Protein AF-M7THF7-F1 (afdb_monomer_lite)

InterPro domains:
  IPR000396 Cyclic-AMP phosphodiesterase, class-II [PF02112] (1-73)
  IPR000396 Cyclic-AMP phosphodiesterase, class-II [PR00388] (31-42)
  IPR000396 Cyclic-AMP phosphodiesterase, class-II [PR00388] (50-63)
  IPR000396 Cyclic-AMP phosphodiesterase, class-II [PTHR28283] (1-218)

Structure (mmCIF, N/CA/C/O backbone):
data_AF-M7THF7-F1
#
_entry.id   AF-M7THF7-F1
#
loop_
_atom_site.group_PDB
_atom_site.id
_atom_site.type_symbol
_atom_site.label_atom_id
_atom_site.label_alt_id
_atom_site.label_comp_id
_atom_site.label_asym_id
_atom_site.label_entity_id
_atom_site.label_seq_id
_atom_site.pdbx_PDB_ins_code
_atom_site.Cartn_x
_atom_site.Cartn_y
_atom_site.Cartn_z
_atom_site.occupancy
_atom_site.B_iso_or_equiv
_atom_site.auth_seq_id
_atom_site.auth_comp_id
_atom_site.auth_asym_id
_atom_site.auth_atom_id
_atom_site.pdbx_PDB_model_num
ATOM 1 N N . MET A 1 1 ? 6.824 2.406 8.261 1.00 83.06 1 MET A N 1
ATOM 2 C CA . MET A 1 1 ? 7.484 2.486 6.946 1.00 83.06 1 MET A CA 1
ATOM 3 C C . MET A 1 1 ? 7.967 1.092 6.619 1.00 83.06 1 MET A C 1
ATOM 5 O O . MET A 1 1 ? 8.574 0.477 7.488 1.00 83.06 1 MET A O 1
ATOM 9 N N . PHE A 1 2 ? 7.639 0.610 5.430 1.00 85.62 2 PHE A N 1
ATOM 10 C CA . PHE A 1 2 ? 8.023 -0.687 4.891 1.00 85.62 2 PHE A CA 1
ATOM 11 C C . PHE A 1 2 ? 9.020 -0.444 3.754 1.00 85.62 2 PHE A C 1
ATOM 13 O O . PHE A 1 2 ? 8.704 0.331 2.855 1.00 85.62 2 PHE A O 1
ATOM 20 N N . GLY A 1 3 ? 10.221 -1.024 3.851 1.00 80.44 3 GLY A N 1
ATOM 21 C CA . GLY A 1 3 ? 11.183 -1.087 2.737 1.00 80.44 3 GLY A CA 1
ATOM 22 C C . GLY A 1 3 ? 10.875 -2.294 1.850 1.00 80.44 3 GLY A C 1
ATOM 23 O O . GLY A 1 3 ? 9.695 -2.572 1.651 1.00 80.44 3 GLY A O 1
ATOM 24 N N . ASP A 1 4 ? 11.901 -3.043 1.431 1.00 84.50 4 ASP A N 1
ATOM 25 C CA . ASP A 1 4 ? 11.748 -4.313 0.706 1.00 84.50 4 ASP A CA 1
ATOM 26 C C . ASP A 1 4 ? 10.705 -5.221 1.389 1.00 84.50 4 ASP A C 1
ATOM 28 O O . ASP A 1 4 ? 10.916 -5.720 2.504 1.00 84.50 4 ASP A O 1
ATOM 32 N N . VAL A 1 5 ? 9.564 -5.412 0.722 1.00 90.25 5 VAL A N 1
ATOM 33 C CA . VAL A 1 5 ? 8.437 -6.233 1.177 1.00 90.25 5 VAL A CA 1
ATOM 34 C C . VAL A 1 5 ? 7.928 -7.087 0.024 1.00 90.25 5 VAL A C 1
ATOM 36 O O . VAL A 1 5 ? 7.675 -6.601 -1.077 1.00 90.25 5 VAL A O 1
ATOM 39 N N . GLU A 1 6 ? 7.728 -8.366 0.325 1.00 94.25 6 GLU A N 1
ATOM 40 C CA . GLU A 1 6 ? 7.111 -9.359 -0.549 1.00 94.25 6 GLU A CA 1
ATOM 41 C C . GLU A 1 6 ? 5.659 -9.606 -0.097 1.00 94.25 6 GLU A C 1
ATOM 43 O O . GLU A 1 6 ? 5.398 -9.541 1.110 1.00 94.25 6 GLU A O 1
ATOM 48 N N . PRO A 1 7 ? 4.710 -9.901 -1.008 1.00 95.69 7 PRO A N 1
ATOM 49 C CA . PRO A 1 7 ? 3.354 -10.246 -0.599 1.00 95.69 7 PRO A CA 1
ATOM 50 C C . PRO A 1 7 ? 3.332 -11.577 0.158 1.00 95.69 7 PRO A C 1
ATOM 52 O O . PRO A 1 7 ? 3.968 -12.552 -0.259 1.00 95.69 7 PRO A O 1
ATOM 55 N N . ASP A 1 8 ? 2.531 -11.659 1.221 1.00 96.44 8 ASP A N 1
ATOM 56 C CA . ASP A 1 8 ? 2.383 -12.889 2.007 1.00 96.44 8 ASP A CA 1
ATOM 57 C C . ASP A 1 8 ? 1.776 -14.026 1.158 1.00 96.44 8 ASP A C 1
ATOM 59 O O . ASP A 1 8 ? 2.008 -15.200 1.447 1.00 96.44 8 ASP A O 1
ATOM 63 N N . SER A 1 9 ? 1.038 -13.700 0.087 1.00 95.50 9 SER A N 1
ATOM 64 C CA . SER A 1 9 ? 0.423 -14.676 -0.825 1.00 95.50 9 SER A CA 1
ATOM 65 C C . SER A 1 9 ? 1.430 -15.465 -1.672 1.00 95.50 9 SER A C 1
ATOM 67 O O . SER A 1 9 ? 1.113 -16.574 -2.108 1.00 95.50 9 SER A O 1
ATOM 69 N N . ILE A 1 10 ? 2.644 -14.940 -1.879 1.00 94.44 10 ILE A N 1
ATOM 70 C CA . ILE A 1 10 ? 3.702 -15.605 -2.665 1.00 94.44 10 ILE A CA 1
ATOM 71 C C . ILE A 1 10 ? 4.984 -15.865 -1.868 1.00 94.44 10 ILE A C 1
ATOM 73 O O . ILE A 1 10 ? 5.843 -16.620 -2.329 1.00 94.44 10 ILE A O 1
ATOM 77 N N . SER A 1 11 ? 5.126 -15.265 -0.684 1.00 93.81 11 SER A N 1
ATOM 78 C CA . SER A 1 11 ? 6.324 -15.426 0.132 1.00 93.81 11 SER A CA 1
ATOM 79 C C . SER A 1 11 ? 6.451 -16.832 0.717 1.00 93.81 11 SER A C 1
ATOM 81 O O . SER A 1 11 ? 5.494 -17.426 1.214 1.00 93.81 11 SER A O 1
ATOM 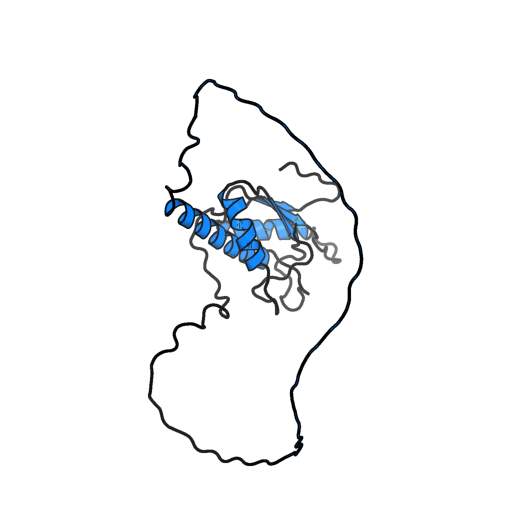83 N N . LEU A 1 12 ? 7.681 -17.351 0.756 1.00 92.94 12 LEU A N 1
ATOM 84 C CA . LEU A 1 12 ? 8.003 -18.600 1.461 1.00 92.94 12 LEU A CA 1
ATOM 85 C C . LEU A 1 12 ? 8.005 -18.438 2.990 1.00 92.94 12 LEU A C 1
ATOM 87 O O . LEU A 1 12 ? 8.023 -19.429 3.722 1.00 92.94 12 LEU A O 1
ATOM 91 N N . SER A 1 13 ? 8.038 -17.200 3.484 1.00 92.75 13 SER A N 1
ATOM 92 C CA . SER A 1 13 ? 8.027 -16.877 4.909 1.00 92.75 13 SER A CA 1
ATOM 93 C C . SER A 1 13 ? 7.119 -15.660 5.144 1.00 92.75 13 SER A C 1
ATOM 95 O O . SER A 1 13 ? 7.649 -14.587 5.451 1.00 92.75 13 SER A O 1
ATOM 97 N N . PRO A 1 14 ? 5.784 -15.817 5.044 1.00 94.50 14 PRO A N 1
ATOM 98 C CA . PRO A 1 14 ? 4.834 -14.718 5.209 1.00 94.50 14 PRO A CA 1
ATOM 99 C C . PRO A 1 14 ? 4.923 -14.114 6.615 1.00 94.50 14 PRO A C 1
ATOM 101 O O . PRO A 1 14 ? 5.028 -14.832 7.617 1.00 94.50 14 PRO A O 1
ATOM 104 N N . ARG A 1 15 ? 4.945 -12.782 6.692 1.00 94.94 15 ARG A N 1
ATOM 105 C CA . ARG A 1 15 ? 5.161 -12.008 7.928 1.00 94.94 15 ARG A CA 1
ATOM 106 C C . ARG A 1 15 ? 4.336 -10.728 7.998 1.00 94.94 15 ARG A C 1
ATOM 108 O O . ARG A 1 15 ? 4.246 -10.160 9.090 1.00 94.94 15 ARG A O 1
ATOM 115 N N . ASN A 1 16 ? 3.750 -10.271 6.896 1.00 96.31 16 ASN A N 1
ATOM 116 C CA . ASN A 1 16 ? 3.053 -8.991 6.845 1.00 96.31 16 ASN A CA 1
ATOM 117 C C . ASN A 1 16 ? 1.803 -9.005 7.728 1.00 96.31 16 ASN A C 1
ATOM 119 O O . ASN A 1 16 ? 1.574 -8.039 8.456 1.00 96.31 16 ASN A O 1
ATOM 123 N N . LEU A 1 17 ? 1.078 -10.130 7.788 1.00 97.00 17 LEU A N 1
ATOM 124 C CA . LEU A 1 17 ? -0.089 -10.298 8.664 1.00 97.00 17 LEU A CA 1
ATOM 125 C C . LEU A 1 17 ? 0.192 -9.910 10.125 1.00 97.00 17 LEU A C 1
ATOM 127 O O . LEU A 1 17 ? -0.620 -9.236 10.755 1.00 97.00 17 LEU A O 1
ATOM 131 N N . LEU A 1 18 ? 1.353 -10.289 10.668 1.00 96.81 18 LEU A N 1
ATOM 132 C CA . LEU A 1 18 ? 1.720 -9.954 12.050 1.00 96.81 18 LEU A CA 1
ATOM 133 C C . LEU A 1 18 ? 1.861 -8.439 12.247 1.00 96.81 18 LEU A C 1
ATOM 135 O O . LEU A 1 18 ? 1.527 -7.905 13.304 1.00 96.81 18 LEU A O 1
ATOM 139 N N . ILE A 1 19 ? 2.344 -7.742 11.220 1.00 97.06 19 ILE A N 1
ATOM 140 C CA . ILE A 1 19 ? 2.480 -6.288 11.230 1.00 97.06 19 ILE A CA 1
ATOM 141 C C . ILE A 1 19 ? 1.098 -5.639 11.111 1.00 97.06 19 ILE A C 1
ATOM 143 O O . ILE A 1 19 ? 0.814 -4.675 11.826 1.00 97.06 19 ILE A O 1
ATOM 147 N N . TRP A 1 20 ? 0.213 -6.190 10.276 1.00 97.75 20 TRP A N 1
ATOM 148 C CA . TRP A 1 20 ? -1.171 -5.732 10.146 1.00 97.75 20 TRP A CA 1
ATOM 149 C C . TRP A 1 20 ? -1.961 -5.882 11.443 1.00 97.75 20 TRP A C 1
ATOM 151 O O . TRP A 1 20 ? -2.640 -4.938 11.843 1.00 97.75 20 TRP A O 1
ATOM 161 N N . GLN A 1 21 ? -1.783 -6.986 12.165 1.00 97.88 21 GLN A N 1
ATOM 162 C CA . GLN A 1 21 ? -2.391 -7.200 13.481 1.00 97.88 21 GLN A CA 1
ATOM 163 C C . GLN A 1 21 ? -1.937 -6.170 14.526 1.00 97.88 21 GLN A C 1
ATOM 165 O O . GLN A 1 21 ? -2.746 -5.708 15.331 1.00 97.88 21 GLN A O 1
ATOM 170 N N . GLU A 1 22 ? -0.668 -5.754 14.499 1.00 97.31 22 GLU A N 1
ATOM 171 C CA . GLU A 1 22 ? -0.149 -4.712 15.399 1.00 97.31 22 GLU A CA 1
ATOM 172 C C . GLU A 1 22 ? -0.579 -3.294 14.968 1.00 97.3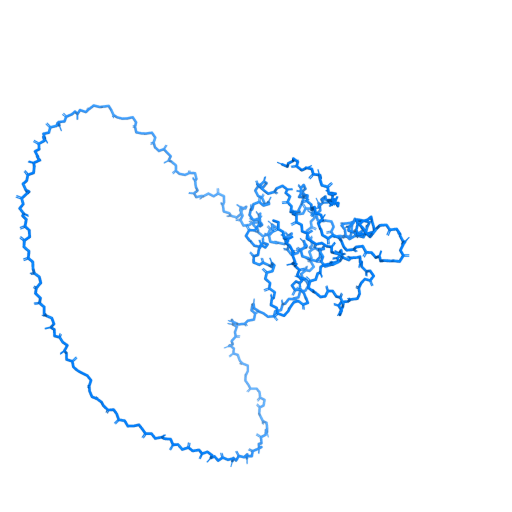1 22 GLU A C 1
ATOM 174 O O . GLU A 1 22 ? -0.809 -2.412 15.802 1.00 97.31 22 GLU A O 1
ATOM 179 N N . ALA A 1 23 ? -0.716 -3.049 13.662 1.00 97.50 23 ALA A N 1
ATOM 180 C CA . ALA A 1 23 ? -1.142 -1.759 13.122 1.00 97.50 23 ALA A CA 1
ATOM 181 C C . ALA A 1 23 ? -2.654 -1.522 13.271 1.00 97.50 23 ALA A C 1
ATOM 183 O O . ALA A 1 23 ? -3.078 -0.390 13.532 1.00 97.50 23 ALA A O 1
ATOM 184 N N . ALA A 1 24 ? -3.468 -2.573 13.145 1.00 98.06 24 ALA A N 1
ATOM 185 C CA . ALA A 1 24 ? -4.924 -2.492 13.087 1.00 98.06 24 ALA A CA 1
ATOM 186 C C . ALA A 1 24 ? -5.559 -1.721 14.262 1.00 98.06 24 ALA A C 1
ATOM 188 O O . ALA A 1 24 ? -6.371 -0.829 14.000 1.00 98.06 24 ALA A O 1
ATOM 189 N N . PRO A 1 25 ? -5.170 -1.926 15.540 1.00 97.69 25 PRO A N 1
ATOM 190 C CA . PRO A 1 25 ? -5.705 -1.135 16.648 1.00 97.69 25 PRO A CA 1
ATOM 191 C C . PRO A 1 25 ? -5.416 0.361 16.537 1.00 97.69 25 PRO A C 1
ATOM 193 O O . PRO A 1 25 ? -6.241 1.184 16.934 1.00 97.69 25 PRO A O 1
ATOM 196 N N . ARG A 1 26 ? -4.260 0.737 15.981 1.00 97.62 26 ARG A N 1
ATOM 197 C CA . ARG A 1 26 ? -3.889 2.146 15.807 1.00 97.62 26 ARG A CA 1
ATOM 198 C C . ARG A 1 26 ? -4.727 2.798 14.714 1.00 97.62 26 ARG A C 1
ATOM 200 O O . ARG A 1 26 ? -5.134 3.940 14.888 1.00 97.62 26 ARG A O 1
ATOM 207 N N . ILE A 1 27 ? -5.037 2.077 13.640 1.00 97.38 27 ILE A N 1
ATOM 208 C CA . ILE A 1 27 ? -5.928 2.557 12.572 1.00 97.38 27 ILE A CA 1
ATOM 209 C C . ILE A 1 27 ? -7.373 2.631 13.076 1.00 97.38 27 ILE A C 1
ATOM 211 O O . ILE A 1 27 ? -8.038 3.650 12.906 1.00 97.38 27 ILE A O 1
ATOM 215 N N . ALA A 1 28 ? -7.851 1.589 13.765 1.00 96.56 28 ALA A N 1
ATOM 216 C CA . ALA A 1 28 ? -9.201 1.538 14.323 1.00 96.56 28 ALA A CA 1
ATOM 217 C C . ALA A 1 28 ? -9.486 2.708 15.280 1.00 96.56 28 ALA A C 1
ATOM 219 O O . ALA A 1 28 ? -10.592 3.245 15.269 1.00 96.56 28 ALA A O 1
ATOM 220 N N . ASN A 1 29 ? -8.480 3.122 16.056 1.00 95.38 29 ASN A N 1
ATOM 221 C CA . ASN A 1 29 ? -8.561 4.243 16.994 1.00 95.38 29 ASN A CA 1
ATOM 222 C C . ASN A 1 29 ? -8.228 5.613 16.368 1.00 95.38 29 ASN A C 1
ATOM 224 O O . ASN A 1 29 ? -8.267 6.622 17.072 1.00 95.38 29 ASN A O 1
ATOM 228 N N . GLY A 1 30 ? -7.873 5.672 15.079 1.00 94.88 30 GLY A N 1
ATOM 229 C CA . GLY A 1 30 ? -7.489 6.915 14.398 1.00 94.88 30 GLY A CA 1
ATOM 230 C C . GLY A 1 30 ? -6.128 7.481 14.825 1.00 94.88 30 GLY A C 1
ATOM 231 O O . GLY A 1 30 ? -5.885 8.675 14.691 1.00 94.88 30 GLY A O 1
ATOM 232 N N . ASN A 1 31 ? -5.238 6.649 15.371 1.00 96.19 31 ASN A N 1
ATOM 233 C CA . ASN A 1 31 ? -3.882 7.027 15.785 1.00 96.19 31 ASN A CA 1
ATOM 234 C C . ASN A 1 31 ? -2.808 6.763 14.719 1.00 96.19 31 ASN A C 1
ATOM 236 O O . ASN A 1 31 ? -1.661 7.160 14.916 1.00 96.19 31 ASN A O 1
ATOM 240 N N . LEU A 1 32 ? -3.144 6.073 13.626 1.00 96.62 32 LEU A N 1
ATOM 241 C CA . LEU A 1 32 ? -2.259 5.870 12.481 1.00 96.62 32 LEU A CA 1
ATOM 242 C C . LEU A 1 32 ? -2.899 6.493 11.238 1.00 96.62 32 LEU A C 1
ATOM 244 O O . LEU A 1 32 ? -3.913 5.994 10.764 1.00 96.62 32 LEU A O 1
ATOM 248 N N . ALA A 1 33 ? -2.305 7.580 10.741 1.00 95.38 33 ALA A N 1
ATOM 249 C CA . ALA A 1 33 ? -2.836 8.350 9.613 1.00 95.38 33 ALA A CA 1
ATOM 250 C C . ALA A 1 33 ? -2.274 7.909 8.252 1.00 95.38 33 ALA A C 1
ATOM 252 O O . ALA A 1 33 ? -2.934 8.082 7.230 1.00 95.38 33 ALA A O 1
ATOM 253 N N . ALA A 1 34 ? -1.065 7.336 8.217 1.00 97.19 34 ALA A N 1
ATOM 254 C CA . ALA A 1 34 ? -0.453 6.915 6.963 1.00 97.19 34 ALA A CA 1
ATOM 255 C C . ALA A 1 34 ? 0.457 5.693 7.088 1.00 97.19 34 ALA A C 1
ATOM 257 O O . ALA A 1 34 ? 1.057 5.436 8.137 1.00 97.19 34 ALA A O 1
ATOM 258 N N . ILE A 1 35 ? 0.619 5.003 5.962 1.00 97.31 35 ILE A N 1
ATOM 259 C CA . ILE A 1 35 ? 1.580 3.928 5.742 1.00 97.31 35 ILE A CA 1
ATOM 260 C C . ILE A 1 35 ? 2.469 4.324 4.567 1.00 97.31 35 ILE A C 1
ATOM 262 O O . ILE A 1 35 ? 1.982 4.721 3.518 1.00 97.31 35 ILE A O 1
ATOM 266 N N . PHE A 1 36 ? 3.778 4.196 4.754 1.00 97.31 36 PHE A N 1
ATOM 267 C CA . PHE A 1 36 ? 4.765 4.316 3.683 1.00 97.31 36 PHE A CA 1
ATOM 268 C C . PHE A 1 36 ? 5.202 2.907 3.319 1.00 97.31 36 PHE A C 1
ATOM 270 O O . PHE A 1 36 ? 5.684 2.206 4.217 1.00 97.31 36 PHE A O 1
ATOM 277 N N . ILE A 1 37 ? 5.008 2.502 2.067 1.00 96.88 37 ILE A N 1
ATOM 278 C CA . ILE A 1 37 ? 5.242 1.131 1.609 1.00 96.88 37 ILE A CA 1
ATOM 279 C C . ILE A 1 37 ? 5.806 1.094 0.196 1.00 96.88 37 ILE A C 1
ATOM 281 O O . ILE A 1 37 ? 5.438 1.901 -0.657 1.00 96.88 37 ILE A O 1
ATOM 285 N N . GLU A 1 38 ? 6.742 0.182 -0.026 1.00 94.81 38 GLU A N 1
ATOM 286 C CA . GLU A 1 38 ? 7.339 -0.027 -1.332 1.00 94.81 38 GLU A CA 1
ATOM 287 C C . GLU A 1 38 ? 6.367 -0.718 -2.295 1.00 94.81 38 GLU A C 1
ATOM 289 O O . GLU A 1 38 ? 5.767 -1.734 -1.963 1.00 94.81 38 GLU A O 1
ATOM 294 N N . CYS A 1 39 ? 6.227 -0.168 -3.499 1.00 95.94 39 CYS A N 1
ATOM 295 C CA . CYS A 1 39 ? 5.554 -0.813 -4.625 1.00 95.94 39 CYS A CA 1
ATOM 296 C C . CYS A 1 39 ? 6.355 -0.475 -5.878 1.00 95.94 39 CYS A C 1
ATOM 298 O O . CYS A 1 39 ? 6.277 0.634 -6.407 1.00 95.94 39 CYS A O 1
ATOM 300 N N . SER A 1 40 ? 7.209 -1.408 -6.284 1.00 94.31 40 SER A N 1
ATOM 301 C CA . SER A 1 40 ? 8.321 -1.097 -7.180 1.00 94.31 40 SER A CA 1
ATOM 302 C C . SER A 1 40 ? 7.951 -1.223 -8.649 1.00 94.31 40 SER A C 1
ATOM 304 O O . SER A 1 40 ? 8.582 -0.580 -9.483 1.00 94.31 40 SER A O 1
ATOM 306 N N . TYR A 1 41 ? 6.963 -2.054 -8.974 1.00 95.19 41 TYR A N 1
ATOM 307 C CA . TYR A 1 41 ? 6.600 -2.387 -10.347 1.00 95.19 41 TYR A CA 1
ATOM 308 C C . TYR A 1 41 ? 5.104 -2.199 -10.581 1.00 95.19 41 TYR A C 1
ATOM 310 O O . TYR A 1 41 ? 4.314 -2.349 -9.658 1.00 95.19 41 TYR A O 1
ATOM 318 N N . ASP A 1 42 ? 4.720 -1.914 -11.821 1.00 95.75 42 ASP A N 1
ATOM 319 C CA . ASP A 1 42 ? 3.324 -1.950 -12.257 1.00 95.75 42 ASP A CA 1
ATOM 320 C C . ASP A 1 42 ? 2.836 -3.394 -12.468 1.00 95.75 42 ASP A C 1
ATOM 322 O O . ASP A 1 42 ? 3.625 -4.343 -12.552 1.00 95.75 42 ASP A O 1
ATOM 326 N N . ASP A 1 43 ? 1.531 -3.573 -12.630 1.00 96.44 43 ASP A N 1
ATOM 327 C CA . ASP A 1 43 ? 0.894 -4.877 -12.774 1.00 96.44 43 ASP A CA 1
ATOM 328 C C . ASP A 1 43 ? 1.209 -5.600 -14.092 1.00 96.44 43 ASP A C 1
ATOM 330 O O . ASP A 1 43 ? 0.801 -6.747 -14.262 1.00 96.44 43 ASP A O 1
ATOM 334 N N . SER A 1 44 ? 1.986 -5.033 -15.018 1.00 94.31 44 SER A N 1
ATOM 335 C CA . SER A 1 44 ? 2.544 -5.837 -16.119 1.00 94.31 44 SER A CA 1
ATOM 336 C C . SER A 1 44 ? 3.703 -6.744 -15.684 1.00 94.31 44 SER A C 1
ATOM 338 O O . SER A 1 44 ? 4.070 -7.658 -16.429 1.00 94.31 44 SER A O 1
ATOM 340 N N . GLN A 1 45 ? 4.283 -6.529 -14.497 1.00 94.50 45 GLN A N 1
ATOM 341 C CA . GLN A 1 45 ? 5.394 -7.340 -14.007 1.00 94.50 45 GLN A CA 1
ATOM 342 C C . GLN A 1 45 ? 4.918 -8.767 -13.667 1.00 94.50 45 GLN A C 1
ATOM 344 O O . GLN A 1 45 ? 3.944 -8.949 -12.923 1.00 94.50 45 GLN A O 1
ATOM 349 N N . PRO A 1 46 ? 5.584 -9.808 -14.199 1.00 94.38 46 PRO A N 1
ATOM 350 C CA . PRO A 1 46 ? 5.223 -11.183 -13.898 1.00 94.38 46 PRO A CA 1
ATOM 351 C C . PRO A 1 46 ? 5.751 -11.595 -12.516 1.00 94.38 46 PRO A C 1
ATOM 353 O O . PRO A 1 46 ? 6.800 -11.131 -12.063 1.00 94.38 46 PRO A O 1
ATOM 356 N N . VAL A 1 47 ? 5.013 -12.489 -11.852 1.00 93.00 47 VAL A N 1
ATOM 357 C CA . VAL A 1 47 ? 5.245 -12.886 -10.450 1.00 93.00 47 VAL A CA 1
ATOM 358 C C . VAL A 1 47 ? 6.645 -13.474 -10.231 1.00 93.00 47 VAL A C 1
ATOM 360 O O . VAL A 1 47 ? 7.308 -13.161 -9.247 1.00 93.00 47 VAL A O 1
ATOM 363 N N . ASP A 1 48 ? 7.144 -14.260 -11.187 1.00 92.88 48 ASP A N 1
ATOM 364 C CA . ASP A 1 48 ? 8.476 -14.885 -11.162 1.00 92.88 48 ASP A CA 1
ATOM 365 C C . ASP A 1 48 ? 9.640 -13.878 -11.246 1.00 92.88 48 ASP A C 1
ATOM 367 O O . ASP A 1 48 ? 10.796 -14.245 -11.030 1.00 92.88 48 ASP A O 1
ATOM 371 N N . ARG A 1 49 ? 9.348 -12.605 -11.542 1.00 92.62 49 ARG A N 1
ATOM 372 C CA . ARG A 1 49 ? 10.325 -11.512 -11.643 1.00 92.62 49 ARG A CA 1
ATOM 373 C C . ARG A 1 49 ? 10.045 -10.370 -10.671 1.00 92.62 49 ARG A C 1
ATOM 375 O O . ARG A 1 49 ? 10.529 -9.260 -10.892 1.00 92.62 49 ARG A O 1
ATOM 382 N N . LEU A 1 50 ? 9.269 -10.616 -9.617 1.00 91.44 50 LEU A N 1
ATOM 383 C CA . LEU A 1 50 ? 9.072 -9.638 -8.545 1.00 91.44 50 LEU A CA 1
ATOM 384 C C . LEU A 1 50 ? 10.299 -9.523 -7.646 1.00 91.44 50 LEU A C 1
ATOM 386 O O . LEU A 1 50 ? 10.600 -8.436 -7.168 1.00 91.44 50 LEU A O 1
ATOM 390 N N . PHE A 1 51 ? 11.025 -10.627 -7.435 1.00 89.50 51 PHE A N 1
ATOM 391 C CA . PHE A 1 51 ? 12.224 -10.675 -6.589 1.00 89.50 51 PHE A CA 1
ATOM 392 C C . PHE A 1 51 ? 12.004 -10.044 -5.201 1.00 89.50 51 PHE A C 1
ATOM 394 O O . PHE A 1 51 ? 12.832 -9.257 -4.752 1.00 89.50 51 PHE A O 1
ATOM 401 N N . GLY A 1 52 ? 10.872 -10.346 -4.555 1.00 90.50 52 GLY A N 1
ATOM 402 C CA . GLY A 1 52 ? 10.535 -9.826 -3.227 1.00 90.50 52 GLY A CA 1
ATOM 403 C C . GLY A 1 52 ? 10.008 -8.387 -3.193 1.00 90.50 52 GLY A C 1
ATOM 404 O O . GLY A 1 52 ? 10.188 -7.723 -2.180 1.00 90.50 52 GLY A O 1
ATOM 405 N N . HIS A 1 53 ? 9.400 -7.902 -4.281 1.00 93.88 53 HIS A N 1
ATOM 406 C CA . HIS A 1 53 ? 8.783 -6.570 -4.366 1.00 93.88 53 HIS A CA 1
ATOM 407 C C . HIS A 1 53 ? 7.277 -6.676 -4.647 1.00 93.88 53 HIS A C 1
ATOM 409 O O . HIS A 1 53 ? 6.801 -7.698 -5.149 1.00 93.88 53 HIS A O 1
ATOM 415 N N . LEU A 1 54 ? 6.539 -5.597 -4.383 1.00 95.44 54 LEU A N 1
ATOM 416 C CA . LEU A 1 54 ? 5.100 -5.498 -4.642 1.00 95.44 54 LEU A CA 1
ATOM 417 C C . LEU A 1 54 ? 4.784 -4.875 -6.015 1.00 95.44 54 LEU A C 1
ATOM 419 O O . LEU A 1 54 ? 5.535 -4.040 -6.527 1.00 95.44 54 LEU A O 1
ATOM 423 N N . THR A 1 55 ? 3.628 -5.265 -6.559 1.00 97.12 55 THR A N 1
ATOM 424 C CA . THR A 1 55 ? 2.875 -4.527 -7.593 1.00 97.12 55 THR A CA 1
ATOM 425 C C . THR A 1 55 ? 1.535 -4.061 -7.011 1.00 97.12 55 THR A C 1
ATOM 427 O O . THR A 1 55 ? 1.154 -4.557 -5.941 1.00 97.12 55 THR A O 1
ATOM 430 N N . PRO A 1 56 ? 0.794 -3.155 -7.679 1.00 98.00 56 PRO A N 1
ATOM 431 C CA . PRO A 1 56 ? -0.478 -2.638 -7.182 1.00 98.00 56 PRO A CA 1
ATOM 432 C C . PRO A 1 56 ? -1.459 -3.708 -6.717 1.00 98.00 56 PRO A C 1
ATOM 434 O O . PRO A 1 56 ? -1.949 -3.615 -5.591 1.00 98.00 56 PRO A O 1
ATOM 437 N N . ARG A 1 57 ? -1.666 -4.773 -7.504 1.00 97.62 57 ARG A N 1
ATOM 438 C CA . ARG A 1 57 ? -2.587 -5.854 -7.119 1.00 97.62 57 ARG A CA 1
ATOM 439 C C . ARG A 1 57 ? -2.230 -6.485 -5.769 1.00 97.62 57 ARG A C 1
ATOM 441 O O . ARG A 1 57 ? -3.098 -6.688 -4.925 1.00 97.62 57 ARG A O 1
ATOM 448 N N . PHE A 1 58 ? -0.941 -6.740 -5.536 1.00 97.88 58 PHE A N 1
ATOM 449 C CA . PHE A 1 58 ? -0.461 -7.368 -4.309 1.00 97.88 58 PHE A CA 1
ATOM 450 C C . PHE A 1 58 ? -0.484 -6.398 -3.133 1.00 97.88 58 PHE A C 1
ATOM 452 O O . PHE A 1 58 ? -0.798 -6.796 -2.016 1.00 97.88 58 PHE A O 1
ATOM 459 N N . LEU A 1 59 ? -0.199 -5.116 -3.373 1.00 97.88 59 LEU A N 1
ATOM 460 C CA . LEU A 1 59 ? -0.353 -4.100 -2.340 1.00 97.88 59 LEU A CA 1
ATOM 461 C C . LEU A 1 59 ? -1.816 -4.018 -1.876 1.0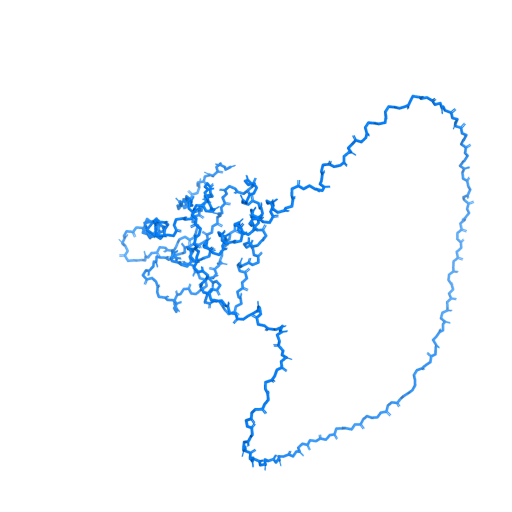0 97.88 59 LEU A C 1
ATOM 463 O O . LEU A 1 59 ? -2.073 -3.997 -0.674 1.00 97.88 59 LEU A O 1
ATOM 467 N N . VAL A 1 60 ? -2.784 -4.033 -2.796 1.00 98.06 60 VAL A N 1
ATOM 468 C CA . VAL A 1 60 ? -4.207 -4.026 -2.424 1.00 98.06 60 VAL A CA 1
ATOM 469 C C . VAL A 1 60 ? -4.640 -5.334 -1.750 1.00 98.06 60 VAL A C 1
ATOM 471 O O . VAL A 1 60 ? -5.442 -5.283 -0.818 1.00 98.06 60 VAL A O 1
ATOM 474 N N . GLU A 1 61 ? -4.096 -6.494 -2.131 1.00 97.56 61 GLU A N 1
ATOM 475 C CA . GLU A 1 61 ? -4.302 -7.752 -1.389 1.00 97.56 61 GLU A CA 1
ATOM 476 C C . GLU A 1 61 ? -3.878 -7.624 0.083 1.00 97.56 61 GLU A C 1
ATOM 478 O O . GLU A 1 61 ? -4.654 -7.955 0.983 1.00 97.56 61 GLU A O 1
ATOM 483 N N . GLU A 1 62 ? -2.693 -7.073 0.348 1.00 98.12 62 GLU A N 1
ATOM 484 C CA . GLU A 1 62 ? -2.209 -6.831 1.713 1.00 98.12 62 GLU A CA 1
ATOM 485 C C . GLU A 1 62 ? -3.096 -5.825 2.469 1.00 98.12 62 GLU A C 1
ATOM 487 O O . GLU A 1 62 ? -3.409 -6.015 3.648 1.00 98.12 62 GLU A O 1
ATOM 492 N N . LEU A 1 63 ? -3.575 -4.775 1.793 1.00 98.12 63 LEU A N 1
ATOM 493 C CA . LEU A 1 63 ? -4.492 -3.803 2.393 1.00 98.12 63 LEU A CA 1
ATOM 494 C C . LEU A 1 63 ? -5.876 -4.404 2.689 1.00 98.12 63 LEU A C 1
ATOM 496 O O . LEU A 1 63 ? -6.477 -4.048 3.702 1.00 98.12 63 LEU A O 1
ATOM 500 N N . LYS A 1 64 ? -6.372 -5.355 1.888 1.00 98.06 64 LYS A N 1
ATOM 501 C CA . LYS A 1 64 ? -7.595 -6.120 2.205 1.00 98.06 64 LYS A CA 1
ATOM 502 C C . LYS A 1 64 ? -7.423 -6.921 3.495 1.00 98.06 64 LYS A C 1
ATOM 504 O O . LYS A 1 64 ? -8.320 -6.923 4.337 1.00 98.06 64 LYS A O 1
ATOM 509 N N . VAL A 1 65 ? -6.260 -7.545 3.699 1.00 98.00 65 VAL A N 1
ATOM 510 C CA . VAL A 1 65 ? -5.943 -8.241 4.958 1.00 98.00 65 VAL A CA 1
ATOM 511 C C . VAL A 1 65 ? -5.933 -7.257 6.131 1.00 98.00 65 VAL A C 1
ATOM 513 O O . VAL A 1 65 ? -6.581 -7.503 7.150 1.00 98.00 65 VAL A O 1
ATOM 516 N N . LEU A 1 66 ? -5.276 -6.104 5.977 1.00 98.19 66 LEU A N 1
ATOM 517 C CA . LEU A 1 66 ? -5.284 -5.047 6.989 1.00 98.19 66 LEU A CA 1
ATOM 518 C C . LEU A 1 66 ? -6.706 -4.557 7.313 1.00 98.19 66 LEU A C 1
ATOM 520 O O . LEU A 1 66 ? -7.029 -4.332 8.479 1.00 98.19 66 LEU A O 1
ATOM 524 N N . ALA A 1 67 ? -7.565 -4.412 6.305 1.00 98.19 67 ALA A N 1
ATOM 525 C CA . ALA A 1 67 ? -8.954 -4.002 6.467 1.00 98.19 67 ALA A CA 1
ATOM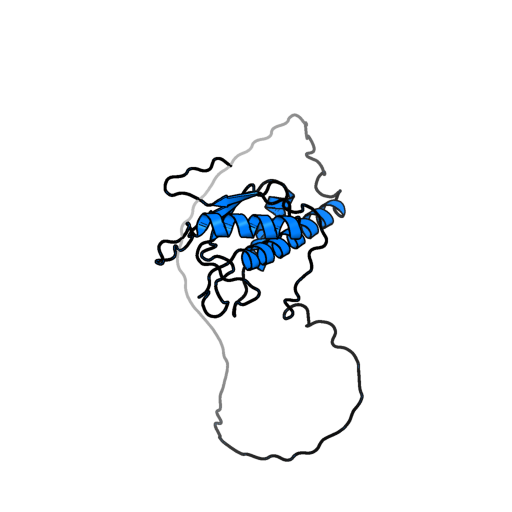 526 C C . ALA A 1 67 ? -9.750 -4.990 7.336 1.00 98.19 67 ALA A C 1
ATOM 528 O O . ALA A 1 67 ? -10.423 -4.562 8.277 1.00 98.19 67 ALA A O 1
ATOM 529 N N . VAL A 1 68 ? -9.599 -6.298 7.096 1.00 97.69 68 VAL A N 1
ATOM 530 C CA . VAL A 1 68 ? -10.208 -7.356 7.922 1.00 97.69 68 VAL A CA 1
ATOM 531 C C . VAL A 1 68 ? -9.749 -7.258 9.381 1.00 97.69 68 VAL A C 1
ATOM 533 O O . VAL A 1 68 ? -10.576 -7.297 10.295 1.00 97.69 68 VAL A O 1
ATOM 536 N N . GLU A 1 69 ? -8.449 -7.071 9.620 1.00 97.94 69 GLU A N 1
ATOM 537 C CA . GLU A 1 69 ? -7.904 -6.932 10.978 1.00 97.94 69 GLU A CA 1
ATOM 538 C C . GLU A 1 69 ? -8.438 -5.670 11.688 1.00 97.94 69 GLU A C 1
ATOM 540 O O . GLU A 1 69 ? -8.808 -5.708 12.866 1.00 97.94 69 GLU A O 1
ATOM 545 N N . VAL A 1 70 ? -8.564 -4.544 10.975 1.00 97.56 70 VAL A N 1
ATOM 546 C CA . VAL A 1 70 ? -9.144 -3.299 11.515 1.00 97.56 70 VAL A CA 1
ATOM 547 C C . VAL A 1 70 ? -10.614 -3.479 11.893 1.00 97.56 70 VAL A C 1
ATOM 549 O O . VAL A 1 70 ? -11.041 -3.024 12.962 1.00 97.56 70 VAL A O 1
ATOM 552 N N . GLU A 1 71 ? -11.401 -4.146 11.052 1.00 96.38 71 GLU A N 1
ATOM 553 C CA . GLU A 1 71 ? -12.803 -4.444 11.346 1.00 96.38 71 GLU A CA 1
ATOM 554 C C . GLU A 1 71 ? -12.950 -5.364 12.554 1.00 96.38 71 GLU A C 1
ATOM 556 O O . GLU A 1 71 ? -13.769 -5.079 13.433 1.00 96.38 71 GLU A O 1
ATOM 561 N N . ALA A 1 72 ? -12.121 -6.404 12.657 1.00 95.69 72 ALA A N 1
ATOM 562 C CA . ALA A 1 72 ? -12.114 -7.303 13.805 1.00 95.69 72 ALA A CA 1
ATOM 563 C C . ALA A 1 72 ? -11.866 -6.540 15.119 1.00 95.69 72 ALA A C 1
ATOM 565 O O . ALA A 1 72 ? -12.580 -6.744 16.109 1.00 95.69 72 ALA A O 1
ATOM 566 N N . VAL A 1 73 ? -10.920 -5.592 15.132 1.00 96.50 73 VAL A N 1
ATOM 567 C CA . VAL A 1 73 ? -10.659 -4.745 16.308 1.00 96.50 73 VAL A CA 1
ATOM 568 C C . VAL A 1 73 ? -11.851 -3.839 16.638 1.00 96.50 73 VAL A C 1
ATOM 570 O O . VAL A 1 73 ? -12.227 -3.715 17.810 1.00 96.50 73 VAL A O 1
ATOM 573 N N . ARG A 1 74 ? -12.483 -3.221 15.630 1.00 95.12 74 ARG A N 1
ATOM 574 C CA . ARG A 1 74 ? -13.681 -2.384 15.826 1.00 95.12 74 ARG A CA 1
ATOM 575 C C . ARG A 1 74 ? -14.864 -3.194 16.362 1.00 95.12 74 ARG A C 1
ATOM 577 O O . ARG A 1 74 ? -15.554 -2.738 17.267 1.00 95.12 74 ARG A O 1
ATOM 584 N N . GLN A 1 75 ? -15.081 -4.410 15.870 1.00 93.75 75 GLN A N 1
ATOM 585 C CA . GLN A 1 75 ? -16.135 -5.292 16.377 1.00 93.75 75 GLN A CA 1
ATOM 586 C C . GLN A 1 75 ? -15.857 -5.733 17.822 1.00 93.75 75 GLN A C 1
ATOM 588 O O . GLN A 1 75 ? -16.752 -5.709 18.670 1.00 93.75 75 GLN A O 1
ATOM 593 N N . ALA A 1 76 ? -14.605 -6.070 18.145 1.00 94.00 76 ALA A N 1
ATOM 594 C CA . ALA A 1 76 ? -14.214 -6.472 19.493 1.00 94.00 76 ALA A CA 1
ATOM 595 C C . ALA A 1 76 ? -14.390 -5.350 20.535 1.00 94.00 76 ALA A C 1
ATOM 597 O O . ALA A 1 76 ? -14.696 -5.638 21.698 1.00 94.00 76 ALA A O 1
ATOM 598 N N . SER A 1 77 ? -14.214 -4.081 20.147 1.00 91.25 77 SER A N 1
ATOM 599 C CA . SER A 1 77 ? -14.413 -2.935 21.044 1.00 91.25 77 SER A CA 1
ATOM 600 C C . SER A 1 77 ? -15.893 -2.654 21.328 1.00 91.25 77 SER A C 1
ATOM 602 O O . SER A 1 77 ? -16.233 -2.318 22.464 1.00 91.25 77 SER A O 1
ATOM 604 N N . LEU A 1 78 ? -16.787 -2.897 20.362 1.00 89.31 78 LEU A N 1
ATOM 605 C CA . LEU A 1 78 ? -18.241 -2.799 20.554 1.00 89.31 78 LEU A CA 1
ATOM 606 C C . LEU A 1 78 ? -18.779 -3.839 21.550 1.00 89.31 78 LEU A C 1
ATOM 608 O O . LEU A 1 78 ? -19.717 -3.555 22.291 1.00 89.31 78 LEU A O 1
ATOM 612 N N . ILE A 1 79 ? -18.170 -5.028 21.603 1.00 86.94 79 ILE A N 1
ATOM 613 C CA . ILE A 1 79 ? -18.579 -6.120 22.505 1.00 86.94 79 ILE A CA 1
ATOM 614 C C . ILE A 1 79 ? -18.057 -5.912 23.944 1.00 86.94 79 ILE A C 1
ATOM 616 O O . ILE A 1 79 ? -18.626 -6.457 24.890 1.00 86.94 79 ILE A O 1
ATOM 620 N N . LYS A 1 80 ? -17.014 -5.090 24.154 1.00 76.44 80 LYS A N 1
ATOM 621 C CA . LYS A 1 80 ? -16.396 -4.828 25.474 1.00 76.44 80 LYS A CA 1
ATOM 622 C C . LYS A 1 80 ? -16.649 -3.405 26.030 1.00 76.44 80 LYS A C 1
ATOM 624 O O . LYS A 1 80 ? -15.680 -2.734 26.393 1.00 76.44 80 LYS A O 1
ATOM 629 N N . PRO A 1 81 ? -17.891 -2.903 26.169 1.00 58.78 81 PRO A N 1
ATOM 630 C CA . PRO A 1 81 ? -18.091 -1.499 26.529 1.00 58.78 81 PRO A CA 1
ATOM 631 C C . PRO A 1 81 ? -17.840 -1.120 28.009 1.00 58.78 81 PRO A C 1
ATOM 633 O O . PRO A 1 81 ? -17.802 0.069 28.302 1.00 58.78 81 PRO A O 1
ATOM 636 N N . GLU A 1 82 ? -17.630 -2.035 28.969 1.00 56.78 82 GLU A N 1
ATOM 637 C CA . GLU A 1 82 ? -17.709 -1.677 30.408 1.00 56.78 82 GLU A CA 1
ATOM 638 C C . GLU A 1 82 ? -16.722 -2.429 31.331 1.00 56.78 82 GLU A C 1
ATOM 640 O O . GLU A 1 82 ? -17.098 -3.341 32.066 1.00 56.78 82 GLU A O 1
ATOM 645 N N . ALA A 1 83 ? -15.443 -2.035 31.363 1.00 58.09 83 ALA A N 1
ATOM 646 C CA . ALA A 1 83 ? -14.545 -2.438 32.464 1.00 58.09 83 ALA A CA 1
ATOM 647 C C . ALA A 1 83 ? -13.530 -1.368 32.908 1.00 58.09 83 ALA A C 1
ATOM 649 O O . ALA A 1 83 ? -13.040 -1.430 34.035 1.00 58.09 83 ALA A O 1
ATOM 650 N N . SER A 1 84 ? -13.232 -0.359 32.084 1.00 57.66 84 SER A N 1
ATOM 651 C CA . SER A 1 84 ? -12.178 0.629 32.371 1.00 57.66 84 SER A CA 1
ATOM 652 C C . SER A 1 84 ? -12.671 1.960 32.957 1.00 57.66 84 SER A C 1
ATOM 654 O O . SER A 1 84 ? -11.857 2.754 33.423 1.00 57.66 84 SER A O 1
ATOM 656 N N . LYS A 1 85 ? -13.986 2.200 33.063 1.00 55.56 85 LYS A N 1
ATOM 657 C CA . LYS A 1 85 ? -14.545 3.357 33.794 1.00 55.56 85 LYS A CA 1
ATOM 658 C C . LYS A 1 85 ? -14.860 3.017 35.258 1.00 55.56 85 LYS A C 1
ATOM 660 O O . LYS A 1 85 ? -15.976 3.213 35.729 1.00 55.56 85 LYS A O 1
ATOM 665 N N . LYS A 1 86 ? -13.886 2.523 36.032 1.00 49.69 86 LYS A N 1
ATOM 666 C CA . LYS A 1 86 ? -14.024 2.422 37.500 1.00 49.69 86 LYS A CA 1
ATOM 667 C C . LYS A 1 86 ? -12.963 3.240 38.240 1.00 49.69 86 LYS A C 1
ATOM 669 O O . LYS A 1 86 ? -11.898 2.755 38.585 1.00 49.69 86 LYS A O 1
ATOM 674 N N . ARG A 1 87 ? -13.400 4.459 38.587 1.00 54.59 87 ARG A N 1
ATOM 675 C CA . ARG A 1 87 ? -13.133 5.195 39.836 1.00 54.59 87 ARG A CA 1
ATOM 676 C C . ARG A 1 87 ? -11.686 5.635 40.094 1.00 54.59 87 ARG A C 1
ATOM 678 O O . ARG A 1 87 ? -10.971 5.014 40.875 1.00 54.59 87 ARG A O 1
ATOM 685 N N . LYS A 1 88 ? -11.362 6.857 39.661 1.00 51.41 88 LYS A N 1
ATOM 686 C CA . LYS A 1 88 ? -10.600 7.758 40.536 1.00 51.41 88 LYS A CA 1
ATOM 687 C C . LYS A 1 88 ? -11.544 8.143 41.683 1.00 51.41 88 LYS A C 1
ATOM 689 O O . LYS A 1 88 ? -12.433 8.965 41.502 1.00 51.41 88 LYS A O 1
ATOM 694 N N . ARG A 1 89 ? -11.453 7.439 42.818 1.00 47.78 89 ARG A N 1
ATOM 695 C CA . ARG A 1 89 ? -12.013 7.941 44.081 1.00 47.78 89 ARG A CA 1
ATOM 696 C C . ARG A 1 89 ? -11.230 9.207 44.407 1.00 47.78 89 ARG A C 1
ATOM 698 O O . ARG A 1 89 ? -10.036 9.095 44.678 1.00 47.78 89 ARG A O 1
ATOM 705 N N . ASP A 1 90 ? -11.892 10.356 44.400 1.00 50.75 90 ASP A N 1
ATOM 706 C CA . ASP A 1 90 ? -11.464 11.438 45.278 1.00 50.75 90 ASP A CA 1
ATOM 707 C C . ASP A 1 90 ? -11.503 10.898 46.706 1.00 50.75 90 ASP A C 1
ATOM 709 O O . ASP A 1 90 ? -12.512 10.361 47.173 1.00 50.75 90 ASP A O 1
ATOM 713 N N . ARG A 1 91 ? -10.348 10.949 47.360 1.00 48.78 91 ARG A N 1
ATOM 714 C CA . ARG A 1 91 ? -10.242 10.915 48.811 1.00 48.78 91 ARG A CA 1
ATOM 715 C C . ARG A 1 91 ? -9.783 12.309 49.205 1.00 48.78 91 ARG A C 1
ATOM 717 O O . ARG A 1 91 ? -8.584 12.544 49.283 1.00 48.78 91 ARG A O 1
ATOM 724 N N . ASP A 1 92 ? -10.744 13.196 49.413 1.00 53.47 92 ASP A N 1
ATOM 725 C CA . ASP A 1 92 ? -10.574 14.262 50.390 1.00 53.47 92 ASP A CA 1
ATOM 726 C C . ASP A 1 92 ? -10.808 13.631 51.765 1.00 53.47 92 ASP A C 1
ATOM 728 O O . ASP A 1 92 ? -11.912 13.176 52.065 1.00 53.47 92 ASP A O 1
ATOM 732 N N . ASP A 1 93 ? -9.750 13.535 52.566 1.00 53.88 93 ASP A N 1
ATOM 733 C CA . ASP A 1 93 ? -9.869 13.528 54.021 1.00 53.88 93 ASP A CA 1
ATOM 734 C C . ASP A 1 93 ? -8.619 14.173 54.623 1.00 53.88 93 ASP A C 1
ATOM 736 O O . ASP A 1 93 ? -7.476 13.846 54.289 1.00 53.88 93 ASP A O 1
ATOM 740 N N . ASP A 1 94 ? -8.900 15.159 55.457 1.00 45.50 94 ASP A N 1
ATOM 741 C CA . ASP A 1 94 ? -8.024 16.194 55.966 1.00 45.50 94 ASP A CA 1
ATOM 742 C C . ASP A 1 94 ? -7.461 15.764 57.334 1.00 45.50 94 ASP A C 1
ATOM 744 O O . ASP A 1 94 ? -8.202 15.363 58.226 1.00 45.50 94 ASP A O 1
ATOM 748 N N . GLY A 1 95 ? -6.138 15.867 57.502 1.00 43.12 95 GLY A N 1
ATOM 749 C CA . GLY A 1 95 ? -5.456 16.043 58.792 1.00 43.12 95 GLY A CA 1
ATOM 750 C C . GLY A 1 95 ? -5.479 14.914 59.844 1.00 43.12 95 GLY A C 1
ATOM 751 O O . GLY A 1 95 ? -6.443 14.750 60.578 1.00 43.12 95 GLY A O 1
ATOM 752 N N . LYS A 1 96 ? -4.308 14.313 60.129 1.00 41.91 96 LYS A N 1
ATOM 753 C CA . LYS A 1 96 ? -3.489 14.643 61.328 1.00 41.91 96 LYS A CA 1
ATOM 754 C C . LYS A 1 96 ? -2.174 13.851 61.371 1.00 41.91 96 LYS A C 1
ATOM 756 O O . LYS A 1 96 ? -2.130 12.643 61.175 1.00 41.91 96 LYS A O 1
ATOM 761 N N . ALA A 1 97 ? -1.098 14.570 61.669 1.00 42.75 97 ALA A N 1
ATOM 762 C CA . ALA A 1 97 ? 0.271 14.091 61.813 1.00 42.75 97 ALA A CA 1
ATOM 763 C C . ALA A 1 97 ? 0.498 13.233 63.068 1.00 42.75 97 ALA A C 1
ATOM 765 O O . ALA A 1 97 ? -0.038 13.591 64.109 1.00 42.75 97 ALA A O 1
ATOM 766 N N . ILE A 1 98 ? 1.418 12.256 62.998 1.00 43.34 98 ILE A N 1
ATOM 767 C CA . ILE A 1 98 ? 2.511 12.064 63.977 1.00 43.34 98 ILE A CA 1
ATOM 768 C C . ILE A 1 98 ? 3.759 11.555 63.231 1.00 43.34 98 ILE A C 1
ATOM 770 O O . ILE A 1 98 ? 3.746 10.513 62.582 1.00 43.34 98 ILE A O 1
ATOM 774 N N . ARG A 1 99 ? 4.846 12.326 63.338 1.00 45.00 99 ARG A N 1
ATOM 775 C CA . ARG A 1 99 ? 6.222 11.983 62.953 1.00 45.00 99 ARG A CA 1
ATOM 776 C C . ARG A 1 99 ? 6.948 11.443 64.186 1.00 45.00 99 ARG A C 1
ATOM 778 O O . ARG A 1 99 ? 6.929 12.133 65.198 1.00 45.00 99 ARG A O 1
ATOM 785 N N . ILE A 1 100 ? 7.676 10.329 64.073 1.00 43.28 100 ILE A N 1
ATOM 786 C CA . ILE A 1 100 ? 8.874 10.063 64.893 1.00 43.28 100 ILE A CA 1
ATOM 787 C C . ILE A 1 100 ? 9.944 9.400 63.998 1.00 43.28 100 ILE A C 1
ATOM 789 O O . ILE A 1 100 ? 9.629 8.412 63.336 1.00 43.28 100 ILE A O 1
ATOM 793 N N . PRO A 1 101 ? 11.181 9.936 63.930 1.00 49.81 101 PRO A N 1
ATOM 794 C CA . PRO A 1 101 ? 12.277 9.404 63.120 1.00 49.81 101 PRO A CA 1
ATOM 795 C C . PRO A 1 101 ? 13.315 8.654 63.973 1.00 49.81 101 PRO A C 1
ATOM 797 O O . PRO A 1 101 ? 13.633 9.102 65.072 1.00 49.81 101 PRO A O 1
ATOM 800 N N . THR A 1 102 ? 13.954 7.600 63.452 1.00 34.56 102 THR A N 1
ATOM 801 C CA . THR A 1 102 ? 15.346 7.264 63.828 1.00 34.56 102 THR A CA 1
ATOM 802 C C . THR A 1 102 ? 16.025 6.431 62.735 1.00 34.56 102 THR A C 1
ATOM 804 O O . THR A 1 102 ? 15.423 5.541 62.142 1.00 34.56 102 THR A O 1
ATOM 807 N N . ARG A 1 103 ? 17.276 6.786 62.438 1.00 44.38 103 ARG A N 1
ATOM 808 C CA . ARG A 1 103 ? 18.189 6.230 61.422 1.00 44.38 103 ARG A CA 1
ATOM 809 C C . ARG A 1 103 ? 19.445 5.686 62.177 1.00 44.38 103 ARG A C 1
ATOM 811 O O . ARG A 1 103 ? 19.429 5.715 63.403 1.00 44.38 103 ARG A O 1
ATOM 818 N N . PRO A 1 104 ? 20.536 5.252 61.518 1.00 50.81 104 PRO A N 1
ATOM 819 C CA . PRO A 1 104 ? 20.969 3.863 61.300 1.00 50.81 104 PRO A CA 1
ATOM 820 C C . PRO A 1 104 ? 22.256 3.453 62.078 1.00 50.81 104 PRO A C 1
ATOM 822 O O . PRO A 1 104 ? 22.931 4.303 62.644 1.00 50.81 104 PRO A O 1
ATOM 825 N N . SER A 1 105 ? 22.656 2.176 62.011 1.00 37.06 105 SER A N 1
ATOM 826 C CA . SER A 1 105 ? 24.046 1.694 62.223 1.00 37.06 105 SER A CA 1
ATOM 827 C C . SER A 1 105 ? 24.237 0.495 61.278 1.00 37.06 105 SER A C 1
ATOM 829 O O . SER A 1 105 ? 23.427 -0.423 61.334 1.00 37.06 105 SER A O 1
ATOM 831 N N . LEU A 1 106 ? 25.003 0.567 60.180 1.00 43.62 106 LEU A N 1
ATOM 832 C CA . LEU A 1 106 ? 26.465 0.417 60.078 1.00 43.62 106 LEU A CA 1
ATOM 833 C C . LEU A 1 106 ? 26.984 -0.746 60.926 1.00 43.62 106 LEU A C 1
ATOM 835 O O . LEU A 1 106 ? 27.073 -0.588 62.136 1.00 43.62 106 LEU A O 1
ATOM 839 N N . ASP A 1 107 ? 27.283 -1.870 60.265 1.00 43.41 107 ASP A N 1
ATOM 840 C CA . ASP A 1 107 ? 28.527 -2.622 60.447 1.00 43.41 107 ASP A CA 1
ATOM 841 C C . ASP A 1 107 ? 28.813 -3.506 59.216 1.00 43.41 107 ASP A C 1
ATOM 843 O O . ASP A 1 107 ? 27.911 -3.973 58.517 1.00 43.41 107 ASP A O 1
ATOM 847 N N . ASP A 1 108 ? 30.107 -3.599 58.934 1.00 37.41 108 ASP A N 1
ATOM 848 C CA . ASP A 1 108 ? 30.805 -3.975 57.703 1.00 37.41 108 ASP A CA 1
ATOM 849 C C . ASP A 1 108 ? 31.133 -5.492 57.644 1.00 37.41 108 ASP A C 1
ATOM 851 O O . ASP A 1 108 ? 31.064 -6.196 58.650 1.00 37.41 108 ASP A O 1
ATOM 855 N N . ALA A 1 109 ? 31.448 -6.004 56.448 1.00 41.53 109 ALA A N 1
ATOM 856 C CA . ALA A 1 109 ? 31.605 -7.426 56.054 1.00 41.53 109 ALA A CA 1
ATOM 857 C C . ALA A 1 109 ? 32.877 -8.119 56.666 1.00 41.53 109 ALA A C 1
ATOM 859 O O . ALA A 1 109 ? 33.591 -7.413 57.377 1.00 41.53 109 ALA A O 1
ATOM 860 N N . PRO A 1 110 ? 33.273 -9.418 56.418 1.00 50.25 110 PRO A N 1
ATOM 861 C CA . PRO A 1 110 ? 33.298 -10.115 55.108 1.00 50.25 110 PRO A CA 1
ATOM 862 C C . PRO A 1 110 ? 33.239 -11.690 55.079 1.00 50.25 110 PRO A C 1
ATOM 864 O O . PRO A 1 110 ? 33.107 -12.364 56.092 1.00 50.25 110 PRO A O 1
ATOM 867 N N . VAL A 1 111 ? 33.416 -12.237 53.857 1.00 38.34 111 VAL A N 1
ATOM 868 C CA . VAL A 1 111 ? 33.891 -13.580 53.395 1.00 38.34 111 VAL A CA 1
ATOM 869 C C . VAL A 1 111 ? 32.977 -14.836 53.302 1.00 38.34 111 VAL A C 1
ATOM 871 O O . VAL A 1 111 ? 32.448 -15.366 54.269 1.00 38.34 111 VAL A O 1
ATOM 874 N N . SER A 1 112 ? 32.923 -15.383 52.073 1.00 40.19 112 SER A N 1
ATOM 875 C CA . SER A 1 112 ? 32.578 -16.773 51.666 1.00 40.19 112 SER A CA 1
ATOM 876 C C . SER A 1 112 ? 33.691 -17.767 52.091 1.00 40.19 112 SER A C 1
ATOM 878 O O . SER A 1 112 ? 34.810 -17.270 52.255 1.00 40.19 112 SER A O 1
ATOM 880 N N . PRO A 1 113 ? 33.527 -19.126 52.181 1.00 46.25 113 PRO A N 1
ATOM 881 C CA . PRO A 1 113 ? 33.177 -19.986 51.020 1.00 46.25 113 PRO A CA 1
ATOM 882 C C . PRO A 1 113 ? 32.576 -21.416 51.288 1.00 46.25 113 PRO A C 1
ATOM 884 O O . PRO A 1 113 ? 32.510 -21.888 52.416 1.00 46.25 113 PRO A O 1
ATOM 887 N N . LYS A 1 114 ? 32.310 -22.145 50.178 1.00 34.28 114 LYS A N 1
ATOM 888 C CA . LYS A 1 114 ? 32.368 -23.626 49.936 1.00 34.28 114 LYS A CA 1
ATOM 889 C C . LYS A 1 114 ? 31.078 -24.488 49.863 1.00 34.28 114 LYS A C 1
ATOM 891 O O . LYS A 1 114 ? 30.518 -24.909 50.860 1.00 34.28 114 LYS A O 1
ATOM 896 N N . THR A 1 115 ? 30.749 -24.840 48.607 1.00 41.00 115 THR A N 1
ATOM 897 C CA . THR A 1 115 ? 30.495 -26.173 47.987 1.00 41.00 115 THR A CA 1
ATOM 898 C C . THR A 1 115 ? 29.951 -27.345 48.824 1.00 41.00 115 THR A C 1
ATOM 900 O O . THR A 1 115 ? 30.543 -27.728 49.826 1.00 41.00 115 THR A O 1
ATOM 903 N N . THR A 1 116 ? 28.931 -28.043 48.299 1.00 39.09 116 THR A N 1
ATOM 904 C CA . THR A 1 116 ? 29.017 -29.486 47.959 1.00 39.09 116 THR A CA 1
ATOM 905 C C . THR A 1 116 ? 27.792 -29.989 47.173 1.00 39.09 116 THR A C 1
ATOM 907 O O . THR A 1 116 ? 26.648 -29.652 47.455 1.00 39.09 116 THR A O 1
ATOM 910 N N . ARG A 1 117 ? 28.078 -30.820 46.164 1.00 42.22 117 ARG A N 1
ATOM 911 C CA . ARG A 1 117 ? 27.191 -31.629 45.304 1.00 42.22 117 ARG A CA 1
ATOM 912 C C . ARG A 1 117 ? 27.262 -33.091 45.769 1.00 42.22 117 ARG A C 1
ATOM 914 O O . ARG A 1 117 ? 28.344 -33.495 46.192 1.00 42.22 117 ARG A O 1
ATOM 921 N N . PRO A 1 118 ? 26.212 -33.913 45.575 1.00 54.75 118 PRO A N 1
ATOM 922 C CA . PRO A 1 118 ? 26.446 -35.323 45.212 1.00 54.75 118 PRO A CA 1
ATOM 923 C C . PRO A 1 118 ? 25.405 -35.826 44.151 1.00 54.75 118 PRO A C 1
ATOM 925 O O . PRO A 1 118 ? 24.719 -34.994 43.559 1.00 54.75 118 PRO A O 1
ATOM 928 N N . PRO A 1 119 ? 25.380 -37.108 43.718 1.00 46.84 119 PRO A N 1
ATOM 929 C CA . PRO A 1 119 ? 25.900 -37.485 42.399 1.00 46.84 119 PRO A CA 1
ATOM 930 C C . PRO A 1 119 ? 24.892 -38.229 41.489 1.00 46.84 119 PRO A C 1
ATOM 932 O O . PRO A 1 119 ? 23.895 -38.784 41.937 1.00 46.84 119 PRO A O 1
ATOM 935 N N . ARG A 1 120 ? 25.226 -38.312 40.192 1.00 45.25 120 ARG A N 1
ATOM 936 C CA . ARG A 1 120 ? 24.794 -39.390 39.280 1.00 45.25 120 ARG A CA 1
ATOM 937 C C . ARG A 1 120 ? 25.928 -40.414 39.152 1.00 45.25 120 ARG A C 1
ATOM 939 O O . ARG A 1 120 ? 27.086 -40.000 39.097 1.00 45.25 120 ARG A O 1
ATOM 946 N N . PRO A 1 121 ? 25.593 -41.693 38.962 1.00 50.44 121 PRO A N 1
ATOM 947 C CA . PRO A 1 121 ? 26.259 -42.572 37.991 1.00 50.44 121 PRO A CA 1
ATOM 948 C C . PRO A 1 121 ? 25.195 -43.220 37.076 1.00 50.44 121 PRO A C 1
ATOM 950 O O . PRO A 1 121 ? 24.054 -43.374 37.492 1.00 50.44 121 PRO A O 1
ATOM 953 N N . GLY A 1 122 ? 25.394 -43.620 35.822 1.00 34.97 122 GLY A N 1
ATOM 954 C CA . GLY A 1 122 ? 26.529 -43.824 34.913 1.00 34.97 122 GLY A CA 1
ATOM 955 C C . GLY A 1 122 ? 25.984 -44.798 33.842 1.00 34.97 122 GLY A C 1
ATOM 956 O O . GLY A 1 122 ? 25.352 -45.779 34.206 1.00 34.97 122 GLY A O 1
ATOM 957 N N . SER A 1 123 ? 25.892 -44.389 32.573 1.00 39.03 123 SER A N 1
ATOM 958 C CA . SER A 1 123 ? 26.762 -44.795 31.447 1.00 39.03 123 SER A CA 1
ATOM 959 C C . SER A 1 123 ? 26.485 -46.173 30.825 1.00 39.03 123 SER A C 1
ATOM 961 O O . SER A 1 123 ? 26.673 -47.185 31.485 1.00 39.03 123 SER A O 1
ATOM 963 N N . ALA A 1 124 ? 26.155 -46.166 29.523 1.00 36.62 124 ALA A N 1
ATOM 964 C CA . ALA A 1 124 ? 26.712 -46.981 28.418 1.00 36.62 124 ALA A CA 1
ATOM 965 C C . ALA A 1 124 ? 25.681 -46.994 27.262 1.00 36.62 124 ALA A C 1
ATOM 967 O O . ALA A 1 124 ? 24.553 -47.426 27.456 1.00 36.62 124 ALA A O 1
ATOM 968 N N . SER A 1 125 ? 25.905 -46.303 26.140 1.00 35.41 125 SER A N 1
ATOM 969 C CA . SER A 1 125 ? 26.750 -46.686 24.988 1.00 35.41 125 SER A CA 1
ATOM 970 C C . SER A 1 125 ? 26.181 -47.856 24.178 1.00 35.41 125 SER A C 1
ATOM 972 O O . SER A 1 125 ? 26.121 -48.974 24.673 1.00 35.41 125 SER A O 1
ATOM 974 N N . GLY A 1 126 ? 25.854 -47.610 22.904 1.00 32.94 126 GLY A N 1
ATOM 975 C CA . GLY A 1 126 ? 25.496 -48.663 21.949 1.00 32.94 126 GLY A CA 1
ATOM 976 C C . GLY A 1 126 ? 25.074 -48.125 20.582 1.00 32.94 126 GLY A C 1
ATOM 977 O O . GLY A 1 126 ? 23.892 -47.954 20.318 1.00 32.94 126 GLY A O 1
ATOM 978 N N . ILE A 1 127 ? 26.057 -47.851 19.727 1.00 39.09 127 ILE A N 1
ATOM 979 C CA . ILE A 1 127 ? 25.911 -47.619 18.283 1.00 39.09 127 ILE A CA 1
ATOM 980 C C . ILE A 1 127 ? 25.579 -48.957 17.605 1.00 39.09 127 ILE A C 1
ATOM 982 O O . ILE A 1 127 ? 26.281 -49.931 17.861 1.00 39.09 127 ILE A O 1
ATOM 986 N N . SER A 1 128 ? 24.608 -49.005 16.688 1.00 35.34 128 SER A N 1
ATOM 987 C CA . SER A 1 128 ? 24.699 -49.866 15.496 1.00 35.34 128 SER A CA 1
ATOM 988 C C . SER A 1 128 ? 23.703 -49.459 14.407 1.00 35.34 128 SER A C 1
ATOM 990 O O . SER A 1 128 ? 22.679 -48.829 14.653 1.00 35.34 128 SER A O 1
ATOM 992 N N . ASN A 1 129 ? 24.116 -49.781 13.190 1.00 34.91 129 ASN A N 1
ATOM 993 C CA . ASN A 1 129 ? 23.656 -49.347 11.883 1.00 34.91 129 ASN A CA 1
ATOM 994 C C . ASN A 1 129 ? 22.801 -50.450 11.225 1.00 34.91 129 ASN A C 1
ATOM 996 O O . ASN A 1 129 ? 23.058 -51.622 11.476 1.00 34.91 129 ASN A O 1
ATOM 1000 N N . TYR A 1 130 ? 21.938 -50.050 10.281 1.00 32.84 130 TYR A N 1
ATOM 1001 C CA . TYR A 1 130 ? 21.330 -50.847 9.195 1.00 32.84 130 TYR A CA 1
ATOM 1002 C C . TYR A 1 130 ? 20.394 -52.016 9.557 1.00 32.84 130 TYR A C 1
ATOM 1004 O O . TYR A 1 130 ? 20.819 -53.012 10.129 1.00 32.84 130 TYR A O 1
ATOM 1012 N N . SER A 1 131 ? 19.160 -51.973 9.035 1.00 32.44 131 SER A N 1
ATOM 1013 C CA . SER A 1 131 ? 18.627 -53.012 8.129 1.00 32.44 131 SER A CA 1
ATOM 1014 C C . SER A 1 131 ? 17.300 -52.581 7.495 1.00 32.44 131 SER A C 1
ATOM 1016 O O . SER A 1 131 ? 16.401 -52.063 8.150 1.00 32.44 131 SER A O 1
ATOM 1018 N N . PHE A 1 132 ? 17.253 -52.782 6.184 1.00 33.03 132 PHE A N 1
ATOM 1019 C CA . PHE A 1 132 ? 16.126 -52.669 5.270 1.00 33.03 132 PHE A CA 1
ATOM 1020 C C . PHE A 1 132 ? 15.160 -53.831 5.514 1.00 33.03 132 PHE A C 1
ATOM 1022 O O . PHE A 1 132 ? 15.616 -54.969 5.503 1.00 33.03 132 PHE A O 1
ATOM 1029 N N . ASP A 1 133 ? 13.862 -53.567 5.672 1.00 30.22 133 ASP A N 1
ATOM 1030 C CA . ASP A 1 133 ? 12.860 -54.477 5.116 1.00 30.22 133 ASP A CA 1
ATOM 1031 C C . ASP A 1 133 ? 11.493 -53.807 4.942 1.00 30.22 133 ASP A C 1
ATOM 1033 O O . ASP A 1 133 ? 10.981 -53.112 5.818 1.00 30.22 133 ASP A O 1
ATOM 1037 N N . THR A 1 134 ? 10.918 -54.034 3.766 1.00 38.03 134 THR A N 1
ATOM 1038 C CA . THR A 1 134 ? 9.516 -53.756 3.421 1.00 38.03 134 THR A CA 1
ATOM 1039 C C . THR A 1 134 ? 8.791 -55.097 3.439 1.00 38.03 134 THR A C 1
ATOM 1041 O O . THR A 1 134 ? 9.387 -56.095 3.041 1.00 38.03 134 THR A O 1
ATOM 1044 N N . PRO A 1 135 ? 7.512 -55.159 3.843 1.00 43.16 135 PRO A N 1
ATOM 1045 C CA . PRO A 1 135 ? 6.501 -55.299 2.793 1.00 43.16 135 PRO A CA 1
ATOM 1046 C C . PRO A 1 135 ? 5.160 -54.591 3.073 1.00 43.16 135 PRO A C 1
ATOM 1048 O O . PRO A 1 135 ? 4.551 -54.705 4.131 1.00 43.16 135 PRO A O 1
ATOM 1051 N N . ARG A 1 136 ? 4.706 -53.891 2.027 1.00 38.41 136 ARG A N 1
ATOM 1052 C CA . ARG A 1 136 ? 3.332 -53.794 1.497 1.00 38.41 136 ARG A CA 1
ATOM 1053 C C . ARG A 1 136 ? 2.294 -54.724 2.149 1.00 38.41 136 ARG A C 1
ATOM 1055 O O . ARG A 1 136 ? 2.470 -55.922 2.024 1.00 38.41 136 ARG A O 1
ATOM 1062 N N . GLU A 1 137 ? 1.188 -54.161 2.657 1.00 30.67 137 GLU A N 1
ATOM 1063 C CA . GLU A 1 137 ? -0.222 -54.460 2.302 1.00 30.67 137 GLU A CA 1
ATOM 1064 C C . GLU A 1 137 ? -1.150 -53.342 2.850 1.00 30.67 137 GLU A C 1
ATOM 1066 O O . GLU A 1 137 ? -1.041 -52.918 3.996 1.00 30.67 137 GLU A O 1
ATOM 1071 N N . SER A 1 138 ? -2.046 -52.825 2.007 1.00 36.41 138 SER A N 1
ATOM 1072 C CA . SER A 1 138 ? -3.284 -52.105 2.387 1.00 36.41 138 SER A CA 1
ATOM 1073 C C . SER A 1 138 ? -4.455 -53.096 2.217 1.00 36.41 138 SER A C 1
ATOM 1075 O O . SER A 1 138 ? -4.199 -54.146 1.625 1.00 36.41 138 SER A O 1
ATOM 1077 N N . PRO A 1 139 ? -5.735 -52.811 2.556 1.00 47.34 139 PRO A N 1
ATOM 1078 C CA . PRO A 1 139 ? -6.340 -51.586 3.106 1.00 47.34 139 PRO A CA 1
ATOM 1079 C C . PRO A 1 139 ? -7.340 -51.852 4.258 1.00 47.34 139 PRO A C 1
ATOM 1081 O O . PRO A 1 139 ? -7.995 -52.882 4.271 1.00 47.34 139 PRO A O 1
ATOM 1084 N N . HIS A 1 140 ? -7.600 -50.893 5.151 1.00 33.53 140 HIS A N 1
ATOM 1085 C CA . HIS A 1 140 ? -8.912 -50.851 5.813 1.00 33.53 140 HIS A CA 1
ATOM 1086 C C . HIS A 1 140 ? -9.375 -49.417 6.047 1.00 33.53 140 HIS A C 1
ATOM 1088 O O . HIS A 1 140 ? -8.732 -48.612 6.715 1.00 33.53 140 HIS A O 1
ATOM 1094 N N . ALA A 1 141 ? -10.500 -49.124 5.400 1.00 40.12 141 ALA A N 1
ATOM 1095 C CA . ALA A 1 141 ? -11.308 -47.941 5.577 1.00 40.12 141 ALA A CA 1
ATOM 1096 C C . ALA A 1 141 ? -12.032 -47.967 6.931 1.00 40.12 141 ALA A C 1
ATOM 1098 O O . ALA A 1 141 ? -12.338 -49.038 7.451 1.00 40.12 141 ALA A O 1
ATOM 1099 N N . ALA A 1 142 ? -12.389 -46.759 7.370 1.00 40.34 142 ALA A N 1
ATOM 1100 C CA . ALA A 1 142 ? -13.291 -46.425 8.466 1.00 40.34 142 ALA A CA 1
ATOM 1101 C C . ALA A 1 142 ? -12.736 -46.627 9.885 1.00 40.34 142 ALA A C 1
ATOM 1103 O O . ALA A 1 142 ? -12.929 -47.667 10.498 1.00 40.34 142 ALA A O 1
ATOM 1104 N N . ASP A 1 143 ? -12.181 -45.553 10.451 1.00 33.75 143 ASP A N 1
ATOM 1105 C CA . ASP A 1 143 ? -12.884 -44.938 11.577 1.00 33.75 143 ASP A CA 1
ATOM 1106 C C . ASP A 1 143 ? -12.585 -43.436 11.641 1.00 33.75 143 ASP A C 1
ATOM 1108 O O . ASP A 1 143 ? -11.438 -42.990 11.697 1.00 33.75 143 ASP A O 1
ATOM 1112 N N . LEU A 1 144 ? -13.650 -42.649 11.545 1.00 43.22 144 LEU A N 1
ATOM 1113 C CA . LEU A 1 144 ? -13.643 -41.223 11.825 1.00 43.22 144 LEU A CA 1
ATOM 1114 C C . LEU A 1 144 ? -13.766 -41.082 13.342 1.00 43.22 144 LEU A C 1
ATOM 1116 O O . LEU A 1 144 ? -14.623 -41.731 13.931 1.00 43.22 144 LEU A O 1
ATOM 1120 N N . LEU A 1 145 ? -12.982 -40.187 13.946 1.00 40.56 145 LEU A N 1
ATOM 1121 C CA . LEU A 1 145 ? -13.451 -39.071 14.782 1.00 40.56 145 LEU A CA 1
ATOM 1122 C C . LEU A 1 145 ? -12.335 -38.577 15.723 1.00 40.56 145 LEU A C 1
ATOM 1124 O O . LEU A 1 145 ? -11.680 -39.349 16.412 1.00 40.56 145 LEU A O 1
ATOM 1128 N N . ALA A 1 146 ? -12.241 -37.246 15.797 1.00 49.34 146 ALA A N 1
ATOM 1129 C CA . ALA A 1 146 ? -11.574 -36.438 16.824 1.00 49.34 146 ALA A CA 1
ATOM 1130 C C . ALA A 1 146 ? -10.066 -36.148 16.681 1.00 49.34 146 ALA A C 1
ATOM 1132 O O . ALA A 1 146 ? -9.264 -36.565 17.506 1.00 49.34 146 ALA A O 1
ATOM 1133 N N . VAL A 1 147 ? -9.729 -35.258 15.739 1.00 41.00 147 VAL A N 1
ATOM 1134 C CA . VAL A 1 147 ? -8.737 -34.182 15.959 1.00 41.00 147 VAL A CA 1
ATOM 1135 C C . VAL A 1 147 ? -9.208 -32.894 15.266 1.00 41.00 147 VAL A C 1
ATOM 1137 O O . VAL A 1 147 ? -8.744 -32.515 14.199 1.00 41.00 147 VAL A O 1
ATOM 1140 N N . LYS A 1 148 ? -10.191 -32.212 15.862 1.00 44.66 148 LYS A N 1
ATOM 1141 C CA . LYS A 1 148 ? -10.342 -30.765 15.655 1.00 44.66 148 LYS A CA 1
ATOM 1142 C C . LYS A 1 148 ? -9.333 -30.119 16.594 1.00 44.66 148 LYS A C 1
ATOM 1144 O O . LYS A 1 148 ? -9.521 -30.284 17.790 1.00 44.66 148 LYS A O 1
ATOM 1149 N N . ASP A 1 149 ? -8.265 -29.526 16.055 1.00 45.28 149 ASP A N 1
ATOM 1150 C CA . ASP A 1 149 ? -7.522 -28.371 16.614 1.00 45.28 149 ASP A CA 1
ATOM 1151 C C . ASP A 1 149 ? -6.079 -28.249 16.068 1.00 45.28 149 ASP A C 1
ATOM 1153 O O . ASP A 1 149 ? -5.146 -27.962 16.818 1.00 45.28 149 ASP A O 1
ATOM 1157 N N . LEU A 1 150 ? -5.860 -28.416 14.754 1.00 45.09 150 LEU A N 1
ATOM 1158 C CA . LEU A 1 150 ? -4.581 -28.008 14.144 1.00 45.09 150 LEU A CA 1
ATOM 1159 C C . LEU A 1 150 ? -4.676 -27.481 12.701 1.00 45.09 150 LEU A C 1
ATOM 1161 O O . LEU A 1 150 ? -3.690 -27.508 11.989 1.00 45.09 150 LEU A O 1
ATOM 1165 N N . ASP A 1 151 ? -5.810 -26.914 12.284 1.00 38.19 151 ASP A N 1
ATOM 1166 C CA . ASP A 1 151 ? -5.945 -26.316 10.938 1.00 38.19 151 ASP A CA 1
ATOM 1167 C C . ASP A 1 151 ? -6.263 -24.813 10.997 1.00 38.19 151 ASP A C 1
ATOM 1169 O O . ASP A 1 151 ? -7.118 -24.301 10.282 1.00 38.19 151 ASP A O 1
ATOM 1173 N N . ARG A 1 152 ? -5.579 -24.073 11.881 1.00 47.28 152 ARG A N 1
ATOM 1174 C CA . ARG A 1 152 ? -5.633 -22.594 11.912 1.00 47.28 152 ARG A CA 1
ATOM 1175 C C . ARG A 1 152 ? -4.344 -21.924 11.417 1.00 47.28 152 ARG A C 1
ATOM 1177 O O . ARG A 1 152 ? -4.234 -20.708 11.473 1.00 47.28 152 ARG A O 1
ATOM 1184 N N . ALA A 1 153 ? -3.369 -22.688 10.923 1.00 44.50 153 ALA A N 1
ATOM 1185 C CA . ALA A 1 153 ? -2.041 -22.155 10.606 1.00 44.50 153 ALA A CA 1
ATOM 1186 C C . ALA A 1 153 ? -1.533 -22.451 9.184 1.00 44.50 153 ALA A C 1
ATOM 1188 O O . ALA A 1 153 ? -0.342 -22.279 8.935 1.00 44.50 153 ALA A O 1
ATOM 1189 N N . THR A 1 154 ? -2.359 -22.922 8.239 1.00 42.94 154 THR A N 1
ATOM 1190 C CA . THR A 1 154 ? -1.828 -23.279 6.900 1.00 42.94 154 THR A CA 1
ATOM 1191 C C . THR A 1 154 ? -2.814 -23.117 5.746 1.00 42.94 154 THR A C 1
ATOM 1193 O O . THR A 1 154 ? -2.785 -23.857 4.767 1.00 42.94 154 THR A O 1
ATOM 1196 N N . THR A 1 155 ? -3.699 -22.128 5.805 1.00 37.09 155 THR A N 1
ATOM 1197 C CA . THR A 1 155 ? -4.525 -21.788 4.644 1.00 37.09 155 THR A CA 1
ATOM 1198 C C . THR A 1 155 ? -4.652 -20.277 4.548 1.00 37.09 155 THR A C 1
ATOM 1200 O O . THR A 1 155 ? -5.554 -19.675 5.120 1.00 37.09 155 THR A O 1
ATOM 1203 N N . SER A 1 156 ? -3.719 -19.671 3.811 1.00 43.88 156 SER A N 1
ATOM 1204 C CA . SER A 1 156 ? -3.882 -18.355 3.190 1.00 43.88 156 SER A CA 1
ATOM 1205 C C . SER A 1 156 ? -4.946 -18.469 2.093 1.00 43.88 156 SER A C 1
ATOM 1207 O O . SER A 1 156 ? -4.655 -18.420 0.903 1.00 43.88 156 SER A O 1
ATOM 1209 N N . THR A 1 157 ? -6.191 -18.744 2.473 1.00 42.59 157 THR A N 1
ATOM 1210 C CA . THR A 1 157 ? -7.332 -18.516 1.588 1.00 42.59 157 THR A CA 1
ATOM 1211 C C . THR A 1 157 ? -7.508 -17.019 1.488 1.00 42.59 157 THR A C 1
ATOM 1213 O O . THR A 1 157 ? -7.641 -16.371 2.521 1.00 42.59 157 THR A O 1
ATOM 1216 N N . LEU A 1 158 ? -7.505 -16.508 0.257 1.00 51.03 158 LEU A N 1
ATOM 1217 C CA . LEU A 1 158 ? -7.936 -15.164 -0.111 1.00 51.03 158 LEU A CA 1
ATOM 1218 C C . LEU A 1 158 ? -9.215 -14.822 0.662 1.00 51.03 158 LEU A C 1
ATOM 1220 O O . LEU A 1 158 ? -10.307 -15.264 0.305 1.00 51.03 158 LEU A O 1
ATOM 1224 N N . THR A 1 159 ? -9.074 -14.110 1.776 1.00 52.78 159 THR A N 1
ATOM 1225 C CA . THR A 1 159 ? -10.206 -13.624 2.550 1.00 52.78 159 THR A CA 1
ATOM 1226 C C . THR A 1 159 ? -10.832 -12.539 1.693 1.00 52.78 159 THR A C 1
ATOM 1228 O O . THR A 1 159 ? -10.300 -11.434 1.605 1.00 52.78 159 THR A O 1
ATOM 1231 N N . GLU A 1 160 ? -11.915 -12.867 0.988 1.00 63.91 160 GLU A N 1
ATOM 1232 C CA . GLU A 1 160 ? -12.711 -11.860 0.295 1.00 63.91 160 GLU A CA 1
ATOM 1233 C C . GLU A 1 160 ? -13.178 -10.846 1.340 1.00 63.91 160 GLU A C 1
ATOM 1235 O O . GLU A 1 160 ? -14.004 -11.142 2.206 1.00 63.91 160 GLU A O 1
ATOM 1240 N N . TYR A 1 161 ? -12.585 -9.657 1.302 1.00 75.50 161 TYR A N 1
ATOM 1241 C CA . TYR A 1 161 ? -13.010 -8.546 2.129 1.00 75.50 161 TYR A CA 1
ATOM 1242 C C . TYR A 1 161 ? -14.412 -8.123 1.671 1.00 75.50 161 TYR A C 1
ATOM 1244 O O . TYR A 1 161 ? -14.629 -7.815 0.504 1.00 75.50 161 TYR A O 1
ATOM 1252 N N . GLN A 1 162 ? -15.369 -8.171 2.598 1.00 75.19 162 GLN A N 1
ATOM 1253 C CA . GLN A 1 162 ? -16.794 -7.878 2.370 1.00 75.19 162 GLN A CA 1
ATOM 1254 C C . GLN A 1 162 ? -17.225 -6.571 3.061 1.00 75.19 162 GLN A C 1
ATOM 1256 O O . GLN A 1 162 ? -18.412 -6.245 3.118 1.00 75.19 162 GLN A O 1
ATOM 1261 N N . GLY A 1 163 ? -16.269 -5.858 3.658 1.00 80.44 163 GLY A N 1
ATOM 1262 C CA . GLY A 1 163 ? -16.495 -4.584 4.322 1.00 80.44 163 GLY A CA 1
ATOM 1263 C C . GLY A 1 163 ? -16.543 -3.418 3.340 1.00 80.44 163 GLY A C 1
ATOM 1264 O O . GLY A 1 163 ? -16.228 -3.552 2.163 1.00 80.44 163 GLY A O 1
ATOM 1265 N N . PHE A 1 164 ? -16.887 -2.234 3.842 1.00 88.12 164 PHE A N 1
ATOM 1266 C CA . PHE A 1 164 ? -16.823 -0.993 3.069 1.00 88.12 164 PHE A CA 1
ATOM 1267 C C . PHE A 1 164 ? -16.048 0.051 3.859 1.00 88.12 164 PHE A C 1
ATOM 1269 O O . PHE A 1 164 ? -16.408 0.388 4.989 1.00 88.12 164 PHE A O 1
ATOM 1276 N N . ASN A 1 165 ? -15.020 0.619 3.236 1.00 93.06 165 ASN A N 1
ATOM 1277 C CA . ASN A 1 165 ? -14.255 1.743 3.760 1.00 93.06 165 ASN A CA 1
ATOM 1278 C C . ASN A 1 165 ? -13.616 1.496 5.145 1.00 93.06 165 ASN A C 1
ATOM 1280 O O . ASN A 1 165 ? -13.503 2.422 5.956 1.00 93.06 165 ASN A O 1
ATOM 1284 N N . ALA A 1 166 ? -13.205 0.262 5.464 1.00 96.44 166 ALA A N 1
ATOM 1285 C CA . ALA A 1 166 ? -12.581 -0.048 6.752 1.00 96.44 166 ALA A CA 1
ATOM 1286 C C . ALA A 1 166 ? -11.320 0.792 7.011 1.00 96.44 166 ALA A C 1
ATOM 1288 O O . ALA A 1 166 ? -11.072 1.188 8.156 1.00 96.44 166 ALA A O 1
ATOM 1289 N N . LEU A 1 167 ? -10.581 1.127 5.955 1.00 97.38 167 LEU A N 1
ATOM 1290 C CA . LEU A 1 167 ? -9.351 1.911 5.977 1.00 97.38 167 LEU A CA 1
ATOM 1291 C C . LEU A 1 167 ? -9.576 3.385 5.609 1.00 97.38 167 LEU A C 1
ATOM 1293 O O . LEU A 1 167 ? -8.630 4.082 5.251 1.00 97.38 167 LEU A O 1
ATOM 1297 N N . LYS A 1 168 ? -10.810 3.890 5.739 1.00 96.38 168 LYS A N 1
ATOM 1298 C CA . LYS A 1 168 ? -11.129 5.296 5.470 1.00 96.38 168 LYS A CA 1
ATOM 1299 C C . LYS A 1 168 ? -10.163 6.260 6.167 1.00 96.38 168 LYS A C 1
ATOM 1301 O O . LYS A 1 168 ? -9.968 6.174 7.382 1.00 96.38 168 LYS A O 1
ATOM 1306 N N . ASN A 1 169 ? -9.671 7.242 5.409 1.00 94.06 169 ASN A N 1
ATOM 1307 C CA . ASN A 1 169 ? -8.703 8.268 5.824 1.00 94.06 169 ASN A CA 1
ATOM 1308 C C . ASN A 1 169 ? -7.283 7.738 6.097 1.00 94.06 169 ASN A C 1
ATOM 1310 O O . ASN A 1 169 ? -6.454 8.477 6.629 1.00 94.06 169 ASN A O 1
ATOM 1314 N N . LEU A 1 170 ? -6.989 6.477 5.771 1.00 97.62 170 LEU A N 1
ATOM 1315 C CA . LEU A 1 170 ? -5.624 5.970 5.793 1.00 97.62 170 LEU A CA 1
ATOM 1316 C C . LEU A 1 170 ? -4.930 6.355 4.489 1.00 97.62 170 LEU A C 1
ATOM 1318 O O . LEU A 1 170 ? -5.339 5.930 3.406 1.00 97.62 170 LEU A O 1
ATOM 1322 N N . LYS A 1 171 ? -3.847 7.123 4.599 1.00 97.75 171 LYS A N 1
ATOM 1323 C CA . LYS A 1 171 ? -3.022 7.480 3.448 1.00 97.75 171 LYS A CA 1
ATOM 1324 C C . LYS A 1 171 ? -1.955 6.422 3.188 1.00 97.75 171 LYS A C 1
ATOM 1326 O O . LYS A 1 171 ? -1.116 6.159 4.047 1.00 97.75 171 LYS A O 1
ATOM 1331 N N . VAL A 1 172 ? -1.939 5.852 1.992 1.00 98.00 172 VAL A N 1
ATOM 1332 C CA . VAL A 1 172 ? -0.904 4.921 1.540 1.00 98.00 172 VAL A CA 1
ATOM 1333 C C . VAL A 1 172 ? 0.045 5.669 0.609 1.00 98.00 172 VAL A C 1
ATOM 1335 O O . VAL A 1 172 ? -0.306 6.090 -0.493 1.00 98.00 172 VAL A O 1
ATOM 1338 N N . VAL A 1 173 ? 1.262 5.892 1.092 1.00 97.75 173 VAL A N 1
ATOM 1339 C CA . VAL A 1 173 ? 2.332 6.558 0.355 1.00 97.75 173 VAL A CA 1
ATOM 1340 C C . VAL A 1 173 ? 3.243 5.495 -0.242 1.00 97.75 173 VAL A C 1
ATOM 1342 O O . VAL A 1 173 ? 3.968 4.810 0.483 1.00 97.75 173 VAL A O 1
ATOM 1345 N N . VAL A 1 174 ? 3.214 5.380 -1.564 1.00 97.00 174 VAL A N 1
ATOM 1346 C CA . VAL A 1 174 ? 4.089 4.486 -2.316 1.00 97.00 174 VAL A CA 1
ATOM 1347 C C . VAL A 1 174 ? 5.484 5.088 -2.395 1.00 97.00 174 VAL A C 1
ATOM 1349 O O . VAL A 1 174 ? 5.660 6.239 -2.806 1.00 97.00 174 VAL A O 1
ATOM 1352 N N . ILE A 1 175 ? 6.474 4.291 -2.012 1.00 95.06 175 ILE A N 1
ATOM 1353 C CA . ILE A 1 175 ? 7.898 4.623 -2.074 1.00 95.06 175 ILE A CA 1
ATOM 1354 C C . ILE A 1 175 ? 8.646 3.604 -2.950 1.00 95.06 175 ILE A C 1
ATOM 1356 O O . ILE A 1 175 ? 8.099 2.563 -3.298 1.00 95.06 175 ILE A O 1
ATOM 1360 N N . HIS A 1 176 ? 9.899 3.905 -3.307 1.00 92.38 176 HIS A N 1
ATOM 1361 C CA . HIS A 1 176 ? 10.804 2.976 -4.010 1.00 92.38 176 HIS A CA 1
ATOM 1362 C C . HIS A 1 176 ? 10.266 2.384 -5.337 1.00 92.38 176 HIS A C 1
ATOM 1364 O O . HIS A 1 176 ? 10.467 1.212 -5.646 1.00 92.38 176 HIS A O 1
ATOM 1370 N N . VAL A 1 177 ? 9.640 3.219 -6.176 1.00 92.38 177 VAL A N 1
ATOM 1371 C CA . VAL A 1 177 ? 9.257 2.842 -7.551 1.00 92.38 177 VAL A CA 1
ATOM 1372 C C . VAL A 1 177 ? 10.505 2.584 -8.409 1.00 92.38 177 VAL A C 1
ATOM 1374 O O . VAL A 1 177 ? 11.441 3.388 -8.407 1.00 92.38 177 VAL A O 1
ATOM 1377 N N . LYS A 1 178 ? 10.531 1.472 -9.157 1.00 89.81 178 LYS A N 1
ATOM 1378 C CA . LYS A 1 178 ? 11.599 1.149 -10.113 1.00 89.81 178 LYS A CA 1
ATOM 1379 C C . LYS A 1 178 ? 11.194 1.564 -11.521 1.00 89.81 178 LYS A C 1
ATOM 1381 O O . LYS A 1 178 ? 10.260 1.024 -12.105 1.00 89.81 178 LYS A O 1
ATOM 1386 N N . GLU A 1 179 ? 11.956 2.493 -12.084 1.00 87.25 179 GLU A N 1
ATOM 1387 C CA . GLU A 1 179 ? 11.751 2.964 -13.451 1.00 87.25 179 GLU A CA 1
ATOM 1388 C C . GLU A 1 179 ? 12.130 1.909 -14.495 1.00 87.25 179 GLU A C 1
ATOM 1390 O O . GLU A 1 179 ? 13.077 1.130 -14.325 1.00 87.25 179 GLU A O 1
ATOM 1395 N N . LYS A 1 180 ? 11.415 1.927 -15.622 1.00 82.06 180 LYS A N 1
ATOM 1396 C CA . LYS A 1 180 ? 11.777 1.155 -16.812 1.00 82.06 180 LYS A CA 1
ATOM 1397 C C . LYS A 1 180 ? 12.787 1.945 -17.644 1.00 82.06 180 LYS A C 1
ATOM 1399 O O . LYS A 1 180 ? 12.711 3.161 -17.774 1.00 82.06 180 LYS A O 1
ATOM 1404 N N . LEU A 1 181 ? 13.756 1.240 -18.228 1.00 81.38 181 LEU A N 1
ATOM 1405 C CA . LEU A 1 181 ? 14.785 1.835 -19.095 1.00 81.38 181 LEU A CA 1
ATOM 1406 C C . LEU A 1 181 ? 14.330 1.973 -20.559 1.00 81.38 181 LEU A C 1
ATOM 1408 O O . LEU A 1 181 ? 15.149 2.225 -21.439 1.00 81.38 181 LEU A O 1
ATOM 1412 N N . ASP A 1 182 ? 13.043 1.771 -20.836 1.00 81.06 182 ASP A N 1
ATOM 1413 C CA . ASP A 1 182 ? 12.464 1.801 -22.182 1.00 81.06 182 ASP A CA 1
ATOM 1414 C C . ASP A 1 182 ? 12.076 3.216 -22.649 1.00 81.06 182 ASP A C 1
ATOM 1416 O O . ASP A 1 182 ? 11.657 3.387 -23.793 1.00 81.06 182 ASP A O 1
ATOM 1420 N N . GLY A 1 183 ? 12.258 4.234 -21.797 1.00 74.25 183 GLY A N 1
ATOM 1421 C CA . GLY A 1 183 ? 11.928 5.628 -22.107 1.00 74.25 183 GLY A CA 1
ATOM 1422 C C . GLY A 1 183 ? 10.423 5.894 -22.208 1.00 74.25 183 GLY A C 1
ATOM 1423 O O . GLY A 1 183 ? 10.029 6.897 -22.804 1.00 74.25 183 GLY A O 1
ATOM 1424 N N . GLY A 1 184 ? 9.596 4.987 -21.677 1.00 76.25 184 GLY A N 1
ATOM 1425 C CA . GLY A 1 184 ? 8.148 5.138 -21.611 1.00 76.25 184 GLY A CA 1
ATOM 1426 C C . GLY A 1 184 ? 7.681 6.178 -20.589 1.00 76.25 184 GLY A C 1
ATOM 1427 O O . GLY A 1 184 ? 8.467 6.938 -20.021 1.00 76.25 184 GLY A O 1
ATOM 1428 N N . ALA A 1 185 ? 6.365 6.209 -20.365 1.00 78.69 185 ALA A N 1
ATOM 1429 C CA . ALA A 1 185 ? 5.763 7.003 -19.298 1.00 78.69 185 ALA A CA 1
ATOM 1430 C C . ALA A 1 185 ? 6.338 6.597 -17.924 1.00 78.69 185 ALA A C 1
ATOM 1432 O O . ALA A 1 185 ? 6.680 5.424 -17.739 1.00 78.69 185 ALA A O 1
ATOM 1433 N N . PRO A 1 186 ? 6.441 7.537 -16.967 1.00 86.19 186 PRO A N 1
ATOM 1434 C CA . PRO A 1 186 ? 6.964 7.243 -15.639 1.00 86.19 186 PRO A CA 1
ATOM 1435 C C . PRO A 1 186 ? 6.134 6.144 -14.972 1.00 86.19 186 PRO A C 1
ATOM 1437 O O . PRO A 1 186 ? 4.908 6.238 -14.876 1.00 86.19 186 PRO A O 1
ATOM 1440 N N . VAL A 1 187 ? 6.809 5.099 -14.488 1.00 91.50 187 VAL A N 1
ATOM 1441 C CA . VAL A 1 187 ? 6.146 3.904 -13.931 1.00 91.50 187 VAL A CA 1
ATOM 1442 C C . VAL A 1 187 ? 5.277 4.271 -12.728 1.00 91.50 187 VAL A C 1
ATOM 1444 O O . VAL A 1 187 ? 4.228 3.670 -12.515 1.00 91.50 187 VAL A O 1
ATOM 1447 N N . GLY A 1 188 ? 5.673 5.301 -11.974 1.00 93.38 188 GLY A N 1
ATOM 1448 C CA . GLY A 1 188 ? 4.927 5.782 -10.814 1.00 93.38 188 GLY A CA 1
ATOM 1449 C C . GLY A 1 188 ? 3.505 6.249 -11.136 1.00 93.38 188 GLY A C 1
ATOM 1450 O O . GLY A 1 188 ? 2.596 5.958 -10.365 1.00 93.38 188 GLY A O 1
ATOM 1451 N N . GLU A 1 189 ? 3.283 6.925 -12.269 1.00 93.19 189 GLU A N 1
ATOM 1452 C CA . GLU A 1 189 ? 1.931 7.357 -12.667 1.00 93.19 189 GLU A CA 1
ATOM 1453 C C . GLU A 1 189 ? 1.045 6.152 -12.978 1.00 93.19 189 GLU A C 1
ATOM 1455 O O . GLU A 1 189 ? -0.096 6.094 -12.527 1.00 93.19 189 GLU A O 1
ATOM 1460 N N . LYS A 1 190 ? 1.611 5.151 -13.658 1.00 95.25 190 LYS A N 1
ATOM 1461 C CA . LYS A 1 190 ? 0.913 3.906 -13.973 1.00 95.25 190 LYS A CA 1
ATOM 1462 C C . LYS A 1 190 ? 0.566 3.104 -12.717 1.00 95.25 190 LYS A C 1
ATOM 1464 O O . LYS A 1 190 ? -0.552 2.628 -12.585 1.00 95.25 190 LYS A O 1
ATOM 1469 N N . ILE A 1 191 ? 1.504 2.995 -11.776 1.00 96.75 191 ILE A N 1
ATOM 1470 C CA . ILE A 1 191 ? 1.263 2.362 -10.471 1.00 96.75 191 ILE A CA 1
ATOM 1471 C C . ILE A 1 191 ? 0.128 3.073 -9.733 1.00 96.75 191 ILE A C 1
ATOM 1473 O O . ILE A 1 191 ? -0.706 2.413 -9.122 1.00 96.75 191 ILE A O 1
ATOM 1477 N N . LEU A 1 192 ? 0.091 4.409 -9.767 1.00 97.31 192 LEU A N 1
ATOM 1478 C CA . LEU A 1 192 ? -0.973 5.167 -9.116 1.00 97.31 192 LEU A CA 1
ATOM 1479 C C . LEU A 1 192 ? -2.335 4.917 -9.769 1.00 97.31 192 LEU A C 1
ATOM 1481 O O . LEU A 1 192 ? -3.301 4.722 -9.044 1.00 97.31 192 LEU A O 1
ATOM 1485 N N . GLU A 1 193 ? -2.405 4.917 -11.101 1.00 97.12 193 GLU A N 1
ATOM 1486 C CA . GLU A 1 193 ? -3.623 4.590 -11.853 1.00 97.12 193 GLU A CA 1
ATOM 1487 C C . GLU A 1 193 ? -4.131 3.189 -11.490 1.00 97.12 193 GLU A C 1
ATOM 1489 O O . GLU A 1 193 ? -5.255 3.050 -11.019 1.00 97.12 193 GLU A O 1
ATOM 1494 N N . GLU A 1 194 ? -3.262 2.178 -11.564 1.00 97.94 194 GLU A N 1
ATOM 1495 C CA . GLU A 1 194 ? -3.604 0.795 -11.213 1.00 97.94 194 GLU A CA 1
ATOM 1496 C C . GLU A 1 194 ? -4.069 0.675 -9.748 1.00 97.94 194 GLU A C 1
ATOM 1498 O O . GLU A 1 194 ? -5.036 -0.024 -9.457 1.00 97.94 194 GLU A O 1
ATOM 1503 N N . LEU A 1 195 ? -3.433 1.379 -8.803 1.00 98.25 195 LEU A N 1
ATOM 1504 C CA . LEU A 1 195 ? -3.873 1.393 -7.402 1.00 98.25 195 LEU A CA 1
ATOM 1505 C C . LEU A 1 195 ? -5.263 2.007 -7.219 1.00 98.25 195 LEU A C 1
ATOM 1507 O O . LEU A 1 195 ? -6.020 1.534 -6.373 1.00 98.25 195 LEU A O 1
ATOM 1511 N N . LEU A 1 196 ? -5.588 3.057 -7.974 1.00 97.88 196 LEU A N 1
ATOM 1512 C CA . LEU A 1 196 ? -6.906 3.685 -7.923 1.00 97.88 196 LEU A CA 1
ATOM 1513 C C . LEU A 1 196 ? -7.982 2.765 -8.510 1.00 97.88 196 LEU A C 1
ATOM 1515 O O . LEU A 1 196 ? -9.055 2.666 -7.917 1.00 97.88 196 LEU A O 1
ATOM 1519 N N . ASP A 1 197 ? -7.675 2.047 -9.591 1.00 98.00 197 ASP A N 1
ATOM 1520 C CA . ASP A 1 197 ? -8.576 1.046 -10.170 1.00 98.00 197 ASP A CA 1
ATOM 1521 C C . ASP A 1 197 ? -8.861 -0.082 -9.161 1.00 98.00 197 ASP A C 1
ATOM 1523 O O . ASP A 1 197 ? -10.016 -0.402 -8.869 1.00 98.00 197 ASP A O 1
ATOM 1527 N N . HIS A 1 198 ? -7.815 -0.634 -8.534 1.00 97.62 198 HIS A N 1
ATOM 1528 C CA . HIS A 1 198 ? -7.973 -1.668 -7.502 1.00 97.62 198 HIS A CA 1
ATOM 1529 C C . HIS A 1 198 ? -8.727 -1.166 -6.263 1.00 97.62 198 HIS A C 1
ATOM 1531 O O . HIS A 1 198 ? -9.432 -1.941 -5.614 1.00 97.62 198 HIS A O 1
ATOM 1537 N N . GLU A 1 199 ? -8.584 0.111 -5.907 1.00 96.12 199 GLU A N 1
ATOM 1538 C CA . GLU A 1 199 ? -9.322 0.738 -4.806 1.00 96.12 199 GLU A CA 1
ATOM 1539 C C . GLU A 1 199 ? -10.807 0.916 -5.131 1.00 96.12 199 GLU A C 1
ATOM 1541 O O . GLU A 1 199 ? -11.644 0.682 -4.258 1.00 96.12 199 GLU A O 1
ATOM 1546 N N . GLU A 1 200 ? -11.155 1.285 -6.367 1.00 95.44 200 GLU A N 1
ATOM 1547 C CA . GLU A 1 200 ? -12.553 1.381 -6.806 1.00 95.44 200 GLU A CA 1
ATOM 1548 C C . GLU A 1 200 ? -13.267 0.027 -6.673 1.00 95.44 200 GLU A C 1
ATOM 1550 O O . GLU A 1 200 ? -14.411 -0.034 -6.206 1.00 95.44 200 GLU A O 1
ATOM 1555 N N . GLU A 1 201 ? -12.568 -1.061 -7.004 1.00 94.75 201 GLU A N 1
ATOM 1556 C CA . GLU A 1 201 ? -13.069 -2.428 -6.859 1.00 94.75 201 GLU A CA 1
ATOM 1557 C C . GLU A 1 201 ? -13.117 -2.897 -5.397 1.00 94.75 201 GLU A C 1
ATOM 1559 O O . GLU A 1 201 ? -14.081 -3.541 -4.977 1.00 94.75 201 GLU A O 1
ATOM 1564 N N . ALA A 1 202 ? -12.076 -2.608 -4.609 1.00 95.31 202 ALA A N 1
ATOM 1565 C CA . ALA A 1 202 ? -11.929 -3.121 -3.247 1.00 95.31 202 ALA A CA 1
ATOM 1566 C C . ALA A 1 202 ? -12.684 -2.305 -2.185 1.00 95.31 202 ALA A C 1
ATOM 1568 O O . ALA A 1 202 ? -13.003 -2.840 -1.121 1.00 95.31 202 ALA A O 1
ATOM 1569 N N . GLN A 1 203 ? -12.947 -1.025 -2.456 1.00 96.56 203 GLN A N 1
ATOM 1570 C CA . GLN A 1 203 ? -13.655 -0.086 -1.582 1.00 96.56 203 GLN A CA 1
ATOM 1571 C C . GLN A 1 203 ? -13.111 -0.074 -0.145 1.00 96.56 203 GLN A C 1
ATOM 1573 O O . GLN A 1 203 ? -13.861 -0.175 0.834 1.00 96.56 203 GLN A O 1
ATOM 1578 N N . LEU A 1 204 ? -11.789 0.041 -0.000 1.00 96.81 204 LEU A N 1
ATOM 1579 C CA . LEU A 1 204 ? -11.111 0.050 1.299 1.00 96.81 204 LEU A CA 1
ATOM 1580 C C . LEU A 1 204 ? -11.181 1.423 1.976 1.00 96.81 204 LEU A C 1
ATOM 1582 O O . LEU A 1 204 ? -11.125 1.504 3.206 1.00 96.81 204 LEU A O 1
ATOM 1586 N N . GLY A 1 205 ? -11.371 2.491 1.203 1.00 96.25 205 GLY A N 1
ATOM 1587 C CA . GLY A 1 205 ? -11.384 3.888 1.626 1.00 96.25 205 GLY A CA 1
ATOM 1588 C C . GLY A 1 205 ? -9.990 4.513 1.740 1.00 96.25 205 GLY A C 1
ATOM 1589 O O . GLY A 1 205 ? -9.840 5.514 2.449 1.00 96.25 205 GLY A O 1
ATOM 1590 N N . CYS A 1 206 ? -8.974 3.916 1.113 1.00 96.81 206 CYS A N 1
ATOM 1591 C CA . CYS A 1 206 ? -7.592 4.391 1.173 1.00 96.81 206 CYS A CA 1
ATOM 1592 C C . CYS A 1 206 ? -7.339 5.585 0.241 1.00 96.81 206 CYS A C 1
ATOM 1594 O O . CYS A 1 206 ? -7.926 5.705 -0.829 1.00 96.81 206 CYS A O 1
ATOM 1596 N N . GLU A 1 207 ? -6.403 6.453 0.631 1.00 97.25 207 GLU A N 1
ATOM 1597 C CA . GLU A 1 207 ? -5.884 7.517 -0.237 1.00 97.25 207 GLU A CA 1
ATOM 1598 C C . GLU A 1 207 ? -4.468 7.172 -0.704 1.00 97.25 207 GLU A C 1
ATOM 1600 O O . GLU A 1 207 ? -3.550 7.095 0.116 1.00 97.25 207 GLU A O 1
ATOM 1605 N N . PHE A 1 208 ? -4.264 7.008 -2.011 1.00 97.88 208 PHE A N 1
ATOM 1606 C CA . PHE A 1 208 ? -2.958 6.664 -2.579 1.00 97.88 208 PHE A CA 1
ATOM 1607 C C . PHE A 1 208 ? -2.181 7.896 -3.050 1.00 97.88 208 PHE A C 1
ATOM 1609 O O . PHE A 1 208 ? -2.738 8.861 -3.571 1.00 97.88 208 PHE A O 1
ATOM 1616 N N . SER A 1 209 ? -0.860 7.870 -2.873 1.00 97.06 209 SER A N 1
ATOM 1617 C CA . SER A 1 209 ? 0.045 8.871 -3.450 1.00 97.06 209 SER A CA 1
ATOM 1618 C C . SER A 1 209 ? 1.434 8.291 -3.685 1.00 97.06 209 SER A C 1
ATOM 1620 O O . SER A 1 209 ? 1.902 7.489 -2.881 1.00 97.06 209 SER A O 1
ATOM 1622 N N . ILE A 1 210 ? 2.115 8.729 -4.744 1.00 96.25 210 ILE A N 1
ATOM 1623 C 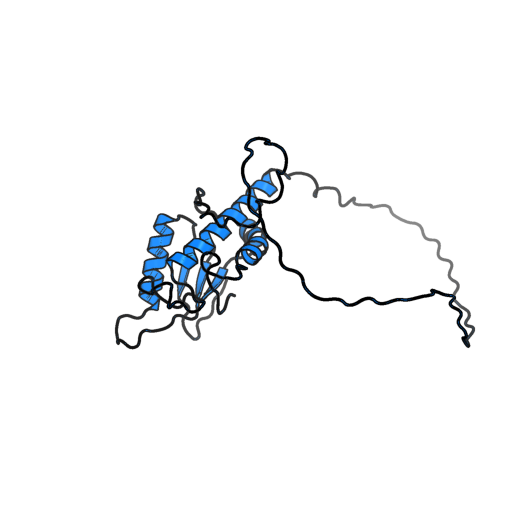CA . ILE A 1 210 ? 3.516 8.375 -5.004 1.00 96.25 210 ILE A CA 1
ATOM 1624 C C . ILE A 1 210 ? 4.429 9.423 -4.363 1.00 96.25 210 ILE A C 1
ATOM 1626 O O . ILE A 1 210 ? 4.224 10.626 -4.539 1.00 96.25 210 ILE A O 1
ATOM 1630 N N . SER A 1 211 ? 5.442 8.989 -3.612 1.00 94.88 211 SER A N 1
ATOM 1631 C CA . SER A 1 211 ? 6.424 9.903 -3.026 1.00 94.88 211 SER A CA 1
ATOM 1632 C C . SER A 1 211 ? 7.398 10.440 -4.075 1.00 94.88 211 SER A C 1
ATOM 1634 O O . SER A 1 211 ? 7.921 9.676 -4.884 1.00 94.88 211 SER A O 1
ATOM 1636 N N . SER A 1 212 ? 7.717 11.731 -3.999 1.00 90.88 212 SER A N 1
ATOM 1637 C CA . SER A 1 212 ? 8.793 12.364 -4.768 1.00 90.88 212 SER A CA 1
ATOM 1638 C C . SER A 1 212 ? 10.044 12.603 -3.919 1.00 90.88 212 SER A C 1
ATOM 1640 O O . SER A 1 212 ? 9.964 12.848 -2.713 1.00 90.88 212 SER A O 1
ATOM 1642 N N . SER A 1 213 ? 11.223 12.584 -4.548 1.00 87.44 213 SER A N 1
ATOM 1643 C CA . SER A 1 213 ? 12.478 12.912 -3.860 1.00 87.44 213 SER A CA 1
ATOM 1644 C C . SER A 1 213 ? 12.438 14.335 -3.289 1.00 87.44 213 SER A C 1
ATOM 1646 O O . SER A 1 213 ? 12.061 15.281 -3.978 1.00 87.44 213 SER A O 1
ATOM 1648 N N . GLY A 1 214 ? 12.813 14.486 -2.016 1.00 88.75 214 GLY A N 1
ATOM 1649 C CA . GLY A 1 214 ? 12.782 15.771 -1.308 1.00 88.75 214 GLY A CA 1
ATOM 1650 C C . GLY A 1 214 ? 11.393 16.222 -0.834 1.00 88.75 214 GLY A C 1
ATOM 1651 O O . GLY A 1 214 ? 11.278 17.302 -0.258 1.00 88.75 214 GLY A O 1
ATOM 1652 N N . GLN A 1 215 ? 10.348 15.415 -1.036 1.00 91.19 215 GLN A N 1
ATOM 1653 C CA . GLN A 1 215 ? 9.008 15.705 -0.533 1.00 91.19 215 GLN A CA 1
ATOM 1654 C C . GLN A 1 215 ? 8.929 15.528 0.989 1.00 91.19 215 GLN A C 1
ATOM 1656 O O . GLN A 1 215 ? 9.435 14.555 1.549 1.00 91.19 215 GLN A O 1
ATOM 1661 N N . SER A 1 216 ? 8.238 16.451 1.659 1.00 89.50 216 SER A N 1
ATOM 1662 C CA . SER A 1 216 ? 7.858 16.328 3.066 1.00 89.50 216 SER A CA 1
ATOM 1663 C C . SER A 1 216 ? 6.372 15.993 3.196 1.00 89.50 216 SER A C 1
ATOM 1665 O O . SER A 1 216 ? 5.534 16.470 2.430 1.00 89.50 216 SER A O 1
ATOM 1667 N N . PHE A 1 217 ? 6.042 15.161 4.181 1.00 88.38 217 PHE A N 1
ATOM 1668 C CA . PHE A 1 217 ? 4.667 14.805 4.518 1.00 88.38 217 PHE A CA 1
ATOM 1669 C C . PHE A 1 217 ? 4.343 15.363 5.903 1.00 88.38 217 PHE A C 1
ATOM 1671 O O . PHE A 1 217 ? 5.082 15.119 6.855 1.00 88.38 217 PHE A O 1
ATOM 1678 N N . MET A 1 218 ? 3.245 16.112 6.006 1.00 85.75 218 MET A N 1
ATOM 1679 C CA . MET A 1 218 ? 2.650 16.503 7.284 1.00 85.75 218 MET A CA 1
ATOM 1680 C C . MET A 1 218 ? 1.368 15.695 7.446 1.00 85.75 218 MET A C 1
ATOM 1682 O O . MET A 1 21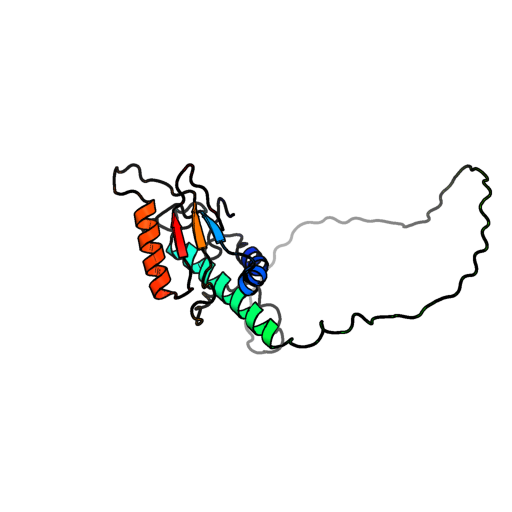8 ? 0.475 15.799 6.605 1.00 85.75 218 MET A O 1
ATOM 1686 N N . LEU A 1 219 ? 1.348 14.839 8.465 1.00 83.44 219 LEU A N 1
ATOM 1687 C CA . LEU A 1 219 ? 0.339 13.810 8.708 1.00 83.44 219 LEU A CA 1
ATOM 1688 C C . LEU A 1 219 ? -0.193 13.924 10.133 1.00 83.44 219 LEU A C 1
ATOM 1690 O O . LEU A 1 219 ? 0.617 14.283 11.020 1.00 83.44 219 LEU A O 1
#

Organism: Eutypa lata (strain UCR-EL1) (NCBI:txid1287681)

pLDDT: mean 75.23, std 24.84, range [30.22, 98.25]

Radius of gyration: 30.92 Å; chains: 1; bounding box: 52×72×87 Å

Sequence (219 aa):
MFGDVEPDSISLSPRNLLIWQEAAPRIANGNLAAIFIECSYDDSQPVDRLFGHLTPRFLVEELKVLAVEVEAVRQASLIKPEASKKRKRDRDDDGKAIRIPTRPSLDDAPVSPKTTRPPRPGSASGISNYSFDTPRESPHAADLLAVKDLDRATTSTLTEYQGFNALKNLKVVVIHVKEKLDGGAPVGEKILEELLDHEEEAQLGCEFSISSSGQSFML

Foldseek 3Di:
DEDQAAFLVPDPDRDLLVVLLVCLLCLLVVNAQEDEYAAAFEPVDDPVPCVRHHYLVRVVLSLLSSLVSNVVNNVVCVVPPDDPPDDPDDDDDDDDDDDDDDDDDDDDDDDDDDDDDDDDDDDDDDDDDDDDDDDDDDDDDDDDDDDPDDPPPPDPDSPLRPDAQSNASYEYEYENYHADPPPDDGRQVSRQVSNVVSCVVNRNNYHYDYDDPPDDDDD

Secondary structure (DSSP, 8-state):
---S---TTT-SS--HHHHHHHHHHHHHTT---EEEEE--S-TTS-GGG-SS---HHHHHHHHHHHHHHHHHHHHHHHH--SSS----------------------------------------------------------------SS-SSS---------SSTTTT-EEEEE-PPPPTT--S-HHHHHHHHHHHHHHHH----EEEEPPTT-----